Protein AF-A0A662I1V2-F1 (afdb_monomer_lite)

Radius of gyration: 24.23 Å; chains: 1; bounding box: 64×41×67 Å

Sequence (316 aa):
MEVSISKRYYPRDMLYVGEQFEHTFFNIPSAYSSLFIEALLADKIITQTTAQQLHAIEVPKKYCSVLEYAAFYPDPVSSILENIACFFSAENPAFAIIPMYSNVSLVALLSLITLKETQKEEIKSGLSVVVEYNQTFDYKLLLKVVDVLERSGFNVVVSISSIDNTTRFLLNSANAVYIGLDVAPLMQLIRRELNIPPSQKLSLGLKYSKLLGHSNKVEWDIKPEKVKPIPAQPKKIDYLKVIFGDKADGIKEKLDFLAERSIGFRKEFVLRTLAEICKNPIEAYIKLVKYGFIKEIPTPTEVCITLTLKGLKVIK

Foldseek 3Di:
DEAEQDPFFDFPQAAEAEADQAAAAAKAFCVCVLLLLVLCVLLVVDDPVQSVLLVVFDQPDRIDGLQLSLLRAAPPSVVSSLVCSLRHADPDRHAYQHPSSRSNSLNRVNCLLVCCVPVVPPRDQAHEYEYEDDPSDDPVSNVVSCVSVVVSRYHYYYYYHDDDPSVLVVLVPHQKYAAAPPCPVCVVVNCVSLVPDPPQDDDHQWIQGNVPRDTDHGDTDGDDDRDDHDRDNHDDDQSLCSQVNPLSVLVLVLLVVLVVVQKDFPCCCQVPRQVVRDPHSVVVVCSCPSSHQKDWDDDPVGIMIGGDPNVVVNND

Structure (mmCIF, N/CA/C/O backbone):
data_AF-A0A662I1V2-F1
#
_entry.id   AF-A0A662I1V2-F1
#
loop_
_atom_site.group_PDB
_atom_site.id
_atom_site.type_symbol
_atom_site.label_atom_id
_atom_site.label_alt_id
_atom_site.label_comp_id
_atom_site.label_asym_id
_atom_site.label_entity_id
_atom_site.label_seq_id
_atom_site.pdbx_PDB_ins_code
_atom_site.Cartn_x
_atom_site.Cartn_y
_atom_site.Cartn_z
_atom_site.occupancy
_atom_site.B_iso_or_equiv
_atom_site.auth_seq_id
_atom_site.auth_comp_id
_atom_site.auth_asym_id
_atom_site.auth_atom_id
_atom_site.pdbx_PDB_model_num
ATOM 1 N N . MET A 1 1 ? -18.758 0.305 8.720 1.00 85.25 1 MET A N 1
ATOM 2 C CA . MET A 1 1 ? -17.766 0.590 9.777 1.00 85.25 1 MET A CA 1
ATOM 3 C C . MET A 1 1 ? -18.385 0.519 11.164 1.00 85.25 1 MET A C 1
ATOM 5 O O . MET A 1 1 ? -19.426 1.136 11.413 1.00 85.25 1 MET A O 1
ATOM 9 N N . GLU A 1 2 ? -17.708 -0.163 12.084 1.00 88.88 2 GLU A N 1
ATOM 10 C CA . GLU A 1 2 ? -17.995 -0.134 13.522 1.00 88.88 2 GLU A CA 1
ATOM 11 C C . GLU A 1 2 ? -16.851 0.560 14.280 1.00 88.88 2 GLU A C 1
ATOM 13 O O . GLU A 1 2 ? -15.723 0.629 13.793 1.00 88.88 2 GLU A O 1
ATOM 18 N N . VAL A 1 3 ? -17.128 1.106 15.466 1.00 87.38 3 VAL A N 1
ATOM 19 C CA . VAL A 1 3 ? -16.119 1.783 16.302 1.00 87.38 3 VAL A CA 1
ATOM 20 C C . VAL A 1 3 ? -16.124 1.190 17.700 1.00 87.38 3 VAL A C 1
ATOM 22 O O . VAL A 1 3 ? -17.181 0.925 18.256 1.00 87.38 3 VAL A O 1
ATOM 25 N N . SER A 1 4 ? -14.957 1.007 18.298 1.00 86.50 4 SER A N 1
ATOM 26 C CA . SER A 1 4 ? -14.818 0.665 19.709 1.00 86.50 4 SER A CA 1
ATOM 27 C C . SER A 1 4 ? -14.225 1.837 20.474 1.00 86.50 4 SER A C 1
ATOM 29 O O . SER A 1 4 ? -13.235 2.410 20.041 1.00 86.50 4 SER A O 1
ATOM 31 N N . ILE A 1 5 ? -14.804 2.180 21.623 1.00 84.56 5 ILE A N 1
ATOM 32 C CA . ILE A 1 5 ? -14.226 3.135 22.570 1.00 84.56 5 ILE A CA 1
ATOM 33 C C . ILE A 1 5 ? -13.662 2.324 23.731 1.00 84.56 5 ILE A C 1
ATOM 35 O O . ILE A 1 5 ? -14.375 2.007 24.686 1.00 84.56 5 ILE A O 1
ATOM 39 N N . SER A 1 6 ? -12.403 1.914 23.606 1.00 77.88 6 SER A N 1
ATOM 40 C CA . SER A 1 6 ? -11.694 1.111 24.603 1.00 77.88 6 SER A CA 1
ATOM 41 C C . SER A 1 6 ? -10.222 0.978 24.225 1.00 77.88 6 SER A C 1
ATOM 43 O O . SER A 1 6 ? -9.887 0.861 23.048 1.00 77.88 6 SER A O 1
ATOM 45 N N . LYS A 1 7 ? -9.336 0.893 25.223 1.00 66.38 7 LYS A N 1
ATOM 46 C CA . LYS A 1 7 ? -7.947 0.441 25.017 1.00 66.38 7 LYS A CA 1
ATOM 47 C C . LYS A 1 7 ? -7.816 -1.087 25.047 1.00 66.38 7 LYS A C 1
ATOM 49 O O . LYS A 1 7 ? -6.706 -1.616 25.021 1.00 66.38 7 LYS A O 1
ATOM 54 N N . ARG A 1 8 ? -8.928 -1.805 25.231 1.00 67.94 8 ARG A N 1
ATOM 55 C CA . ARG A 1 8 ? -8.954 -3.242 25.531 1.00 67.94 8 ARG A CA 1
ATOM 56 C C . ARG A 1 8 ? -10.063 -3.998 24.795 1.00 67.94 8 ARG A C 1
ATOM 58 O O . ARG A 1 8 ? -10.571 -4.981 25.324 1.00 67.94 8 ARG A O 1
ATOM 65 N N . TYR A 1 9 ? -10.474 -3.535 23.616 1.00 67.88 9 TYR A N 1
ATOM 66 C CA . TYR A 1 9 ? -11.485 -4.237 22.829 1.00 67.88 9 TYR A CA 1
ATOM 67 C C . TYR A 1 9 ? -10.872 -5.343 21.979 1.00 67.88 9 TYR A C 1
ATOM 69 O O . TYR A 1 9 ? -10.129 -5.066 21.041 1.00 67.88 9 TYR A O 1
ATOM 77 N N . TYR A 1 10 ? -11.236 -6.580 22.310 1.00 67.06 10 TYR A N 1
ATOM 78 C CA . TYR A 1 10 ? -10.763 -7.795 21.659 1.00 67.06 10 TYR A CA 1
ATOM 79 C C . TYR A 1 10 ? -11.936 -8.785 21.561 1.00 67.06 10 TYR A C 1
ATOM 81 O O . TYR A 1 10 ? -12.200 -9.505 22.528 1.00 67.06 10 TYR A O 1
ATOM 89 N N . PRO A 1 11 ? -12.717 -8.765 20.465 1.00 65.62 11 PRO A N 1
ATOM 90 C CA . PRO A 1 11 ? -13.769 -9.752 20.242 1.00 65.62 11 PRO A CA 1
ATOM 91 C C . PRO A 1 11 ? -13.162 -11.135 19.943 1.00 65.62 11 PRO A C 1
ATOM 93 O O . PRO A 1 11 ? -11.997 -11.239 19.567 1.00 65.62 11 PRO A O 1
ATOM 96 N N . ARG A 1 12 ? -13.942 -12.214 20.086 1.00 62.53 12 ARG A N 1
ATOM 97 C CA . ARG A 1 12 ? -13.501 -13.549 19.639 1.00 62.53 12 ARG A CA 1
ATOM 98 C C . ARG A 1 12 ? -13.269 -13.562 18.123 1.00 62.53 12 ARG A C 1
ATOM 100 O O . ARG A 1 12 ? -13.968 -12.857 17.398 1.00 62.53 12 ARG A O 1
ATOM 107 N N . ASP A 1 13 ? -12.310 -14.374 17.673 1.00 68.50 13 ASP A N 1
ATOM 108 C CA . ASP A 1 13 ? -11.938 -14.545 16.260 1.00 68.50 13 ASP A CA 1
ATOM 109 C C . ASP A 1 13 ? -11.629 -13.212 15.556 1.00 68.50 13 ASP A C 1
ATOM 111 O O . ASP A 1 13 ? -12.324 -12.780 14.629 1.00 68.50 13 ASP A O 1
ATOM 115 N N . MET A 1 14 ? -10.579 -12.532 16.029 1.00 76.25 14 MET A N 1
ATOM 116 C CA . MET A 1 14 ? -10.188 -11.211 15.538 1.00 76.25 14 MET A CA 1
ATOM 117 C C . MET A 1 14 ? -8.698 -11.091 15.230 1.00 76.25 14 MET A C 1
ATOM 119 O O . MET A 1 14 ? -7.860 -11.767 15.826 1.00 76.25 14 MET A O 1
ATOM 123 N N . LEU A 1 15 ? -8.391 -10.182 14.309 1.00 80.06 15 LEU A N 1
ATOM 124 C CA . LEU A 1 15 ? -7.052 -9.686 14.031 1.00 80.06 15 LEU A CA 1
ATOM 125 C C . LEU A 1 15 ? -6.933 -8.277 14.618 1.00 80.06 15 LEU A C 1
ATOM 127 O O . LEU A 1 15 ? -7.597 -7.355 14.142 1.00 80.06 15 LEU A O 1
ATOM 131 N N . TYR A 1 16 ? -6.088 -8.109 15.634 1.00 80.62 16 TYR A N 1
ATOM 132 C CA . TYR A 1 16 ? -5.768 -6.793 16.182 1.00 80.62 16 TYR A CA 1
ATOM 133 C C . TYR A 1 16 ? -4.598 -6.177 15.424 1.00 80.62 16 TYR A C 1
ATOM 135 O O . TYR A 1 16 ? -3.577 -6.829 15.227 1.00 80.62 16 TYR A O 1
ATOM 143 N N . VAL A 1 17 ? -4.744 -4.913 15.046 1.00 82.56 17 VAL A N 1
ATOM 144 C CA . VAL A 1 17 ? -3.744 -4.131 14.323 1.00 82.56 17 VAL A CA 1
ATOM 145 C C . VAL A 1 17 ? -3.510 -2.849 15.112 1.00 82.56 17 VAL A C 1
ATOM 147 O O . VAL A 1 17 ? -4.293 -1.901 15.024 1.00 82.56 17 VAL A O 1
ATOM 150 N N . GLY A 1 18 ? -2.457 -2.846 15.927 1.00 78.25 18 GLY A N 1
ATOM 151 C CA . GLY A 1 18 ? -2.119 -1.748 16.833 1.00 78.25 18 GLY A CA 1
ATOM 152 C C . GLY A 1 18 ? -0.828 -1.030 16.472 1.00 78.25 18 GLY A C 1
ATOM 153 O O . GLY A 1 18 ? -0.113 -1.427 15.551 1.00 78.25 18 GLY A O 1
ATOM 154 N N . GLU A 1 19 ? -0.508 0.019 17.230 1.00 69.12 19 GLU A N 1
ATOM 155 C CA . GLU A 1 19 ? 0.785 0.697 17.108 1.00 69.12 19 GLU A CA 1
ATOM 156 C C . GLU A 1 19 ? 1.909 -0.197 17.646 1.00 69.12 19 GLU A C 1
ATOM 158 O O . GLU A 1 19 ? 2.066 -0.388 18.857 1.00 69.12 19 GLU A O 1
ATOM 163 N N . GLN A 1 20 ? 2.699 -0.766 16.738 1.00 66.81 20 GLN A N 1
ATOM 164 C CA . GLN A 1 20 ? 3.827 -1.632 17.066 1.00 66.81 20 GLN A CA 1
ATOM 165 C C . GLN A 1 20 ? 4.969 -1.360 16.083 1.00 66.81 20 GLN A C 1
ATOM 167 O O . GLN A 1 20 ? 4.751 -1.105 14.900 1.00 66.81 20 GLN A O 1
ATOM 172 N N . PHE A 1 21 ? 6.214 -1.436 16.556 1.00 56.66 21 PHE A N 1
ATOM 173 C CA . PHE A 1 21 ? 7.404 -1.342 15.699 1.00 56.66 21 PHE A CA 1
ATOM 174 C C . PHE A 1 21 ? 7.659 -2.659 14.946 1.00 56.66 21 PHE A C 1
ATOM 176 O O . PHE A 1 21 ? 8.769 -3.177 14.956 1.00 56.66 21 PHE A O 1
ATOM 183 N N . GLU A 1 22 ? 6.623 -3.238 14.347 1.00 69.19 22 GLU A N 1
ATOM 184 C CA . GLU A 1 22 ? 6.632 -4.593 13.793 1.00 69.19 22 GLU A CA 1
ATOM 185 C C . GLU A 1 22 ? 6.696 -4.628 12.267 1.00 69.19 22 GLU A C 1
ATOM 187 O O . GLU A 1 22 ? 6.506 -3.621 11.585 1.00 69.19 22 GLU A O 1
ATOM 192 N N . HIS A 1 23 ? 6.978 -5.819 11.733 1.00 74.00 23 HIS A N 1
ATOM 193 C CA . HIS A 1 23 ? 6.784 -6.086 10.315 1.00 74.00 23 HIS A CA 1
ATOM 194 C C . HIS A 1 23 ? 5.312 -6.206 10.011 1.00 74.00 23 HIS A C 1
ATOM 196 O O . HIS A 1 23 ? 4.569 -6.863 10.735 1.00 74.00 23 HIS A O 1
ATOM 202 N N . THR A 1 24 ? 4.931 -5.656 8.876 1.00 84.00 24 THR A N 1
ATOM 203 C CA . THR A 1 24 ? 3.601 -5.845 8.324 1.00 84.00 24 THR A CA 1
ATOM 204 C C . THR A 1 24 ? 3.695 -6.654 7.043 1.00 84.00 24 THR A C 1
ATOM 206 O O . THR A 1 24 ? 4.609 -6.480 6.243 1.00 84.00 24 THR A O 1
ATOM 209 N N . PHE A 1 25 ? 2.765 -7.570 6.825 1.00 88.75 25 PHE A N 1
ATOM 210 C CA . PHE A 1 25 ? 2.639 -8.248 5.547 1.00 88.75 25 PHE A CA 1
ATOM 211 C C . PHE A 1 25 ? 2.050 -7.280 4.515 1.00 88.75 25 PHE A C 1
ATOM 213 O O . PHE A 1 25 ? 0.988 -6.695 4.735 1.00 88.75 25 PHE A O 1
ATOM 220 N N . PHE A 1 26 ? 2.727 -7.116 3.376 1.00 93.69 26 PHE A N 1
ATOM 221 C CA . PHE A 1 26 ? 2.245 -6.273 2.285 1.00 93.69 26 PHE A CA 1
ATOM 222 C C . PHE A 1 26 ? 2.278 -7.027 0.959 1.00 93.69 26 PHE A C 1
ATOM 224 O O . PHE A 1 26 ? 3.326 -7.219 0.341 1.00 93.69 26 PHE A O 1
ATOM 231 N N . ASN A 1 27 ? 1.093 -7.395 0.494 1.00 93.88 27 ASN A N 1
ATOM 232 C CA . ASN A 1 27 ? 0.850 -7.898 -0.844 1.00 93.88 27 ASN A CA 1
ATOM 233 C C . ASN A 1 27 ? -0.607 -7.605 -1.206 1.00 93.88 27 ASN A C 1
ATOM 235 O O . ASN A 1 27 ? -1.500 -8.399 -0.908 1.00 93.88 27 ASN A O 1
ATOM 239 N N . ILE A 1 28 ? -0.865 -6.441 -1.796 1.00 95.88 28 ILE A N 1
ATOM 240 C CA . ILE A 1 28 ? -2.231 -5.958 -2.034 1.00 95.88 28 ILE A CA 1
ATOM 241 C C . ILE A 1 28 ? -2.681 -6.264 -3.467 1.00 95.88 28 ILE A C 1
ATOM 243 O O . ILE A 1 28 ? -1.836 -6.314 -4.365 1.00 95.88 28 ILE A O 1
ATOM 247 N N . PRO A 1 29 ? -3.991 -6.397 -3.736 1.00 96.19 29 PRO A N 1
ATOM 248 C CA . PRO A 1 29 ? -4.488 -6.430 -5.106 1.00 96.19 29 PRO A CA 1
ATOM 249 C C . PRO A 1 29 ? -4.108 -5.149 -5.860 1.00 96.19 29 PRO A C 1
ATOM 251 O O . PRO A 1 29 ? -4.353 -4.041 -5.379 1.00 96.19 29 PRO A O 1
ATOM 254 N N . SER A 1 30 ? -3.548 -5.279 -7.063 1.00 93.88 30 SER A N 1
ATOM 255 C CA . SER A 1 30 ? -3.062 -4.134 -7.851 1.00 93.88 30 SER A CA 1
ATOM 256 C C . SER A 1 30 ? -4.181 -3.194 -8.306 1.00 93.88 30 SER A C 1
ATOM 258 O O . SER A 1 30 ? -3.919 -2.027 -8.590 1.00 93.88 30 SER A O 1
ATOM 260 N N . ALA A 1 31 ? -5.441 -3.641 -8.276 1.00 94.75 31 ALA A N 1
ATOM 261 C CA . ALA A 1 31 ? -6.609 -2.770 -8.430 1.00 94.75 31 ALA A CA 1
ATOM 262 C C . ALA A 1 31 ? -6.650 -1.628 -7.391 1.00 94.75 31 ALA A C 1
ATOM 264 O O . ALA A 1 31 ? -7.252 -0.586 -7.641 1.00 94.75 31 ALA A O 1
ATOM 265 N N . TYR A 1 32 ? -5.972 -1.792 -6.250 1.00 96.12 32 TYR A N 1
ATOM 266 C CA . TYR A 1 32 ? -5.870 -0.795 -5.184 1.00 96.12 32 TYR A CA 1
ATOM 267 C C . TYR A 1 32 ? -4.531 -0.038 -5.176 1.00 96.12 32 TYR A C 1
ATOM 269 O O . TYR A 1 32 ? -4.231 0.653 -4.202 1.00 96.12 32 TYR A O 1
ATOM 277 N N . SER A 1 33 ? -3.745 -0.092 -6.263 1.00 95.44 33 SER A N 1
ATOM 278 C CA . SER A 1 33 ? -2.476 0.655 -6.394 1.00 95.44 33 SER A CA 1
ATOM 279 C C . SER A 1 33 ? -2.646 2.151 -6.112 1.00 95.44 33 SER A C 1
ATOM 281 O O . SER A 1 33 ? -1.786 2.774 -5.495 1.00 95.44 33 SER A O 1
ATOM 283 N N . SER A 1 34 ? -3.784 2.732 -6.505 1.00 96.06 34 SER A N 1
ATOM 284 C CA . SER A 1 34 ? -4.084 4.141 -6.241 1.00 96.06 34 SER A CA 1
ATOM 285 C C . SER A 1 34 ? -4.185 4.463 -4.750 1.00 96.06 34 SER A C 1
ATOM 287 O O . SER A 1 34 ? -3.711 5.515 -4.340 1.00 96.06 34 SER A O 1
ATOM 289 N N . LEU A 1 35 ? -4.730 3.557 -3.928 1.00 97.56 35 LEU A N 1
ATOM 290 C CA . LEU A 1 35 ? -4.768 3.747 -2.474 1.00 97.56 35 LEU A CA 1
ATOM 291 C C . LEU A 1 35 ? -3.363 3.675 -1.875 1.00 97.56 35 LEU A C 1
ATOM 293 O O . LEU A 1 35 ? -3.050 4.438 -0.969 1.00 97.56 35 LEU A O 1
ATOM 297 N N . PHE A 1 36 ? -2.493 2.817 -2.416 1.00 97.75 36 PHE A N 1
ATOM 298 C CA . PHE A 1 36 ? -1.090 2.783 -2.006 1.00 97.75 36 PHE A CA 1
ATOM 299 C C . PHE A 1 36 ? -0.360 4.090 -2.345 1.00 97.75 36 PHE A C 1
ATOM 301 O O . PHE A 1 36 ? 0.362 4.619 -1.507 1.00 97.75 36 PHE A O 1
ATOM 308 N N . ILE A 1 37 ? -0.596 4.670 -3.524 1.00 97.75 37 ILE A N 1
ATOM 309 C CA . ILE A 1 37 ? -0.034 5.981 -3.888 1.00 97.75 37 ILE A CA 1
ATOM 310 C C . ILE A 1 37 ? -0.571 7.089 -2.963 1.00 97.75 37 ILE A C 1
ATOM 312 O O . ILE A 1 37 ? 0.208 7.915 -2.486 1.00 97.75 37 ILE A O 1
ATOM 316 N N . GLU A 1 38 ? -1.874 7.090 -2.661 1.00 97.94 38 GLU A N 1
ATOM 317 C CA . GLU A 1 38 ? -2.473 8.022 -1.693 1.00 97.94 38 GLU A CA 1
ATOM 318 C C . GLU A 1 38 ? -1.854 7.872 -0.294 1.00 97.94 38 GLU A C 1
ATOM 320 O O . GLU A 1 38 ? -1.581 8.875 0.363 1.00 97.94 38 GLU A O 1
ATOM 325 N N . ALA A 1 39 ? -1.565 6.643 0.139 1.00 97.94 39 ALA A N 1
ATOM 326 C CA . ALA A 1 39 ? -0.889 6.377 1.404 1.00 97.94 39 ALA A CA 1
ATOM 327 C C . ALA A 1 39 ? 0.537 6.936 1.443 1.00 97.94 39 ALA A C 1
ATOM 329 O O . ALA A 1 39 ? 0.909 7.594 2.413 1.00 97.94 39 ALA A O 1
ATOM 330 N N . LEU A 1 40 ? 1.317 6.733 0.374 1.00 97.62 40 LEU A N 1
ATOM 331 C CA . LEU A 1 40 ? 2.660 7.306 0.255 1.00 97.62 40 LEU A CA 1
ATOM 332 C C . LEU A 1 40 ? 2.621 8.842 0.329 1.00 97.62 40 LEU A C 1
ATOM 334 O O . LEU A 1 40 ? 3.516 9.460 0.906 1.00 97.62 40 LEU A O 1
ATOM 338 N N . LEU A 1 41 ? 1.590 9.468 -0.246 1.00 97.25 41 LEU A N 1
ATOM 339 C CA . LEU A 1 41 ? 1.389 10.915 -0.178 1.00 97.25 41 LEU A CA 1
ATOM 340 C C . LEU A 1 41 ? 0.995 11.372 1.237 1.00 97.25 41 LEU A C 1
ATOM 342 O O . LEU A 1 41 ? 1.543 12.357 1.730 1.00 97.25 41 LEU A O 1
ATOM 346 N N . ALA A 1 42 ? 0.082 10.655 1.896 1.00 96.88 42 ALA A N 1
ATOM 347 C CA . ALA A 1 42 ? -0.373 10.953 3.256 1.00 96.88 42 ALA A CA 1
ATOM 348 C C . ALA A 1 42 ? 0.762 10.835 4.290 1.00 96.88 42 ALA A C 1
ATOM 350 O O . ALA A 1 42 ? 0.901 11.699 5.156 1.00 96.88 42 ALA A O 1
ATOM 351 N N . ASP A 1 43 ? 1.638 9.839 4.131 1.00 96.25 43 ASP A N 1
ATOM 352 C CA . ASP A 1 43 ? 2.856 9.672 4.937 1.00 96.25 43 ASP A CA 1
ATOM 353 C C . ASP A 1 43 ? 4.000 10.620 4.513 1.00 96.25 43 ASP A C 1
ATOM 355 O O . ASP A 1 43 ? 5.092 10.571 5.076 1.00 96.25 43 ASP A O 1
ATOM 359 N N . LYS A 1 44 ? 3.768 11.513 3.537 1.00 95.88 44 LYS A N 1
ATOM 360 C CA . LYS A 1 44 ? 4.749 12.484 3.008 1.00 95.88 44 LYS A CA 1
ATOM 361 C C . LYS A 1 44 ? 6.018 11.836 2.435 1.00 95.88 44 LYS A C 1
ATOM 363 O O . LYS A 1 44 ? 7.076 12.462 2.397 1.00 95.88 44 LYS A O 1
ATOM 368 N N . ILE A 1 45 ? 5.908 10.597 1.962 1.00 95.88 45 ILE A N 1
ATOM 369 C CA . ILE A 1 45 ? 6.992 9.841 1.322 1.00 95.88 45 ILE A CA 1
ATOM 370 C C . ILE A 1 45 ? 7.211 10.334 -0.113 1.00 95.88 45 ILE A C 1
ATOM 372 O O . ILE A 1 45 ? 8.335 10.349 -0.615 1.00 95.88 45 ILE A O 1
ATOM 376 N N . ILE A 1 46 ? 6.132 10.755 -0.774 1.00 96.75 46 ILE A N 1
ATOM 377 C CA . ILE A 1 46 ? 6.154 11.306 -2.131 1.00 96.75 46 ILE A CA 1
ATOM 378 C C . ILE A 1 46 ? 5.421 12.648 -2.195 1.00 96.75 46 ILE A C 1
ATOM 380 O O . ILE A 1 46 ? 4.636 12.995 -1.315 1.00 96.75 46 ILE A O 1
ATOM 384 N N . THR A 1 47 ? 5.659 13.399 -3.271 1.00 96.19 47 THR A N 1
ATOM 385 C CA . THR A 1 47 ? 4.943 14.653 -3.549 1.00 96.19 47 THR A CA 1
ATOM 386 C C . THR A 1 47 ? 3.680 14.409 -4.373 1.00 96.19 47 THR A C 1
ATOM 388 O O . THR A 1 47 ? 3.538 13.373 -5.024 1.00 96.19 47 THR A O 1
ATOM 391 N N . GLN A 1 48 ? 2.785 15.399 -4.422 1.00 95.00 48 GLN A N 1
ATOM 392 C CA . GLN A 1 48 ? 1.590 15.344 -5.268 1.00 95.00 48 GLN A CA 1
ATOM 393 C C . GLN A 1 48 ? 1.935 15.178 -6.760 1.00 95.00 48 GLN A C 1
ATOM 395 O O . GLN A 1 48 ? 1.282 14.405 -7.459 1.00 95.00 48 GLN A O 1
ATOM 400 N N . THR A 1 49 ? 2.990 15.844 -7.240 1.00 95.00 49 THR A N 1
ATOM 401 C CA . THR A 1 49 ? 3.483 15.698 -8.619 1.00 95.00 49 THR A CA 1
ATOM 402 C C . THR A 1 49 ? 3.941 14.269 -8.893 1.00 95.00 49 THR A C 1
ATOM 404 O O . THR A 1 49 ? 3.602 13.685 -9.919 1.00 95.00 49 THR A O 1
ATOM 407 N N . THR A 1 50 ? 4.672 13.675 -7.947 1.00 95.25 50 THR A N 1
ATOM 408 C CA . THR A 1 50 ? 5.109 12.279 -8.040 1.00 95.25 50 THR A CA 1
ATOM 409 C C . THR A 1 50 ? 3.910 11.333 -8.056 1.00 95.25 50 THR A C 1
ATOM 411 O O . THR A 1 50 ? 3.849 10.455 -8.906 1.00 95.25 50 THR A O 1
ATOM 414 N N . ALA A 1 51 ? 2.915 11.540 -7.188 1.00 95.69 51 ALA A N 1
ATOM 415 C CA . ALA A 1 51 ? 1.703 10.721 -7.157 1.00 95.69 51 ALA A CA 1
ATOM 416 C C . ALA A 1 51 ? 0.982 10.698 -8.518 1.00 95.69 51 ALA A C 1
ATOM 418 O O . ALA A 1 51 ? 0.641 9.626 -9.014 1.00 95.69 51 ALA A O 1
ATOM 419 N N . GLN A 1 52 ? 0.826 11.857 -9.172 1.00 94.44 52 GLN A N 1
ATOM 420 C CA . GLN A 1 52 ? 0.226 11.947 -10.513 1.00 94.44 52 GLN A CA 1
ATOM 421 C C . GLN A 1 52 ? 0.994 11.127 -11.557 1.00 94.44 52 GLN A C 1
ATOM 423 O O . GLN A 1 52 ? 0.379 10.440 -12.372 1.00 94.44 52 GLN A O 1
ATOM 428 N N . GLN A 1 53 ? 2.328 11.164 -11.514 1.00 93.50 53 GLN A N 1
ATOM 429 C CA . GLN A 1 53 ? 3.169 10.361 -12.404 1.00 93.50 53 GLN A CA 1
ATOM 430 C C . GLN A 1 53 ? 2.987 8.863 -12.144 1.00 93.50 53 GLN A C 1
ATOM 432 O O . GLN A 1 53 ? 2.843 8.098 -13.094 1.00 93.50 53 GLN A O 1
ATOM 437 N N . LEU A 1 54 ? 2.943 8.447 -10.873 1.00 94.81 54 LEU A N 1
ATOM 438 C CA . LEU A 1 54 ? 2.763 7.043 -10.498 1.00 94.81 54 LEU A CA 1
ATOM 439 C C . LEU A 1 54 ? 1.387 6.502 -10.900 1.00 94.81 54 LEU A C 1
ATOM 441 O O . LEU A 1 54 ? 1.304 5.368 -11.358 1.00 94.81 54 LEU A O 1
ATOM 445 N N . HIS A 1 55 ? 0.319 7.302 -10.817 1.00 93.44 55 HIS A N 1
ATOM 446 C CA . HIS A 1 55 ? -1.014 6.876 -11.265 1.00 93.44 55 HIS A CA 1
ATOM 447 C C . HIS A 1 55 ? -1.087 6.576 -12.773 1.00 93.44 55 HIS A C 1
ATOM 449 O O . HIS A 1 55 ? -1.947 5.809 -13.197 1.00 93.44 55 HIS A O 1
ATOM 455 N N . ALA A 1 56 ? -0.190 7.141 -13.589 1.00 89.94 56 ALA A N 1
ATOM 456 C CA . ALA A 1 56 ? -0.091 6.822 -15.016 1.00 89.94 56 ALA A CA 1
ATOM 457 C C . ALA A 1 56 ? 0.665 5.502 -15.290 1.00 89.94 56 ALA A C 1
ATOM 459 O O . ALA A 1 56 ? 0.753 5.038 -16.439 1.00 89.94 56 ALA A O 1
ATOM 460 N N . ILE A 1 57 ? 1.252 4.895 -14.254 1.00 91.56 57 ILE A N 1
ATOM 461 C CA . ILE A 1 57 ? 2.004 3.650 -14.350 1.00 91.56 57 ILE A CA 1
ATOM 462 C C . ILE A 1 57 ? 1.060 2.469 -14.159 1.00 91.56 57 ILE A C 1
ATOM 464 O O . ILE A 1 57 ? 0.417 2.310 -13.129 1.00 91.56 57 ILE A O 1
ATOM 468 N N . GLU A 1 58 ? 1.004 1.615 -15.176 1.00 87.00 58 GLU A N 1
ATOM 469 C CA . GLU A 1 58 ? 0.228 0.385 -15.117 1.00 87.00 58 GLU A CA 1
ATOM 470 C C . GLU A 1 58 ? 1.039 -0.702 -14.410 1.00 87.00 58 GLU A C 1
ATOM 472 O O . GLU A 1 58 ? 2.203 -0.943 -14.760 1.00 87.00 58 GLU A O 1
ATOM 477 N N . VAL A 1 59 ? 0.396 -1.354 -13.441 1.00 90.12 59 VAL A N 1
ATOM 478 C CA . VAL A 1 59 ? 0.914 -2.499 -12.688 1.00 90.12 59 VAL A CA 1
ATOM 479 C C . VAL A 1 59 ? 0.106 -3.729 -13.119 1.00 90.12 59 VAL A C 1
ATOM 481 O O . VAL A 1 59 ? -0.969 -3.968 -12.574 1.00 90.12 59 VAL A O 1
ATOM 484 N N . PRO A 1 60 ? 0.581 -4.510 -14.108 1.00 87.62 60 PRO A N 1
ATOM 485 C CA . PRO A 1 60 ? -0.199 -5.581 -14.740 1.00 87.62 60 PRO A CA 1
ATOM 486 C C . PRO A 1 60 ? -0.304 -6.861 -13.892 1.00 87.62 60 PRO A C 1
ATOM 488 O O . PRO A 1 60 ? -0.809 -7.881 -14.359 1.00 87.62 60 PRO A O 1
ATOM 491 N N . LYS A 1 61 ? 0.202 -6.848 -12.654 1.00 91.25 61 LYS A N 1
ATOM 492 C CA . LYS A 1 61 ? 0.070 -7.978 -11.730 1.00 91.25 61 LYS A CA 1
ATOM 493 C C . LYS A 1 61 ? -1.311 -7.986 -11.081 1.00 91.25 61 LYS A C 1
ATOM 495 O O . LYS A 1 61 ? -1.969 -6.962 -10.981 1.00 91.25 61 LYS A O 1
ATOM 500 N N . LYS A 1 62 ? -1.750 -9.162 -10.622 1.00 93.44 62 LYS A N 1
ATOM 501 C CA . LYS A 1 62 ? -2.988 -9.278 -9.834 1.00 93.44 62 LYS A CA 1
ATOM 502 C C . LYS A 1 62 ? -2.782 -8.780 -8.401 1.00 93.44 62 LYS A C 1
ATOM 504 O O . LYS A 1 62 ? -3.621 -8.045 -7.888 1.00 93.44 62 LYS A O 1
ATOM 509 N N . TYR A 1 63 ? -1.665 -9.167 -7.788 1.00 94.25 63 TYR A N 1
ATOM 510 C CA . TYR A 1 63 ? -1.235 -8.716 -6.465 1.00 94.25 63 TYR A CA 1
ATOM 511 C C . TYR A 1 63 ? 0.203 -8.224 -6.537 1.00 94.25 63 TYR A C 1
ATOM 513 O O . TYR A 1 63 ? 0.974 -8.690 -7.382 1.00 94.25 63 TYR A O 1
ATOM 521 N N . CYS A 1 64 ? 0.541 -7.275 -5.676 1.00 94.69 64 CYS A N 1
ATOM 522 C CA . CYS A 1 64 ? 1.825 -6.605 -5.709 1.00 94.69 64 CYS A CA 1
ATOM 523 C C . CYS A 1 64 ? 2.306 -6.294 -4.286 1.00 94.69 64 CYS A C 1
ATOM 525 O O . CYS A 1 64 ? 1.625 -5.622 -3.503 1.00 94.69 64 CYS A O 1
ATOM 527 N N . SER A 1 65 ? 3.501 -6.782 -3.974 1.00 94.81 65 SER A N 1
ATOM 528 C CA . SER A 1 65 ? 4.291 -6.414 -2.801 1.00 94.81 65 SER A CA 1
ATOM 529 C C . SER A 1 65 ? 4.964 -5.050 -2.978 1.00 94.81 65 SER A C 1
ATOM 531 O O . SER A 1 65 ? 5.066 -4.524 -4.089 1.00 94.81 65 SER A O 1
ATOM 533 N N . VAL A 1 66 ? 5.481 -4.474 -1.886 1.00 95.19 66 VAL A N 1
ATOM 534 C CA . VAL A 1 66 ? 6.192 -3.179 -1.927 1.00 95.19 66 VAL A CA 1
ATOM 535 C C . VAL A 1 66 ? 7.374 -3.212 -2.899 1.00 95.19 66 VAL A C 1
ATOM 537 O O . VAL A 1 66 ? 7.547 -2.285 -3.691 1.00 95.19 66 VAL A O 1
ATOM 540 N N . LEU A 1 67 ? 8.170 -4.287 -2.886 1.00 94.31 67 LEU A N 1
ATOM 541 C CA . LEU A 1 67 ? 9.306 -4.407 -3.799 1.00 94.31 67 LEU A CA 1
ATOM 542 C C . LEU A 1 67 ? 8.862 -4.571 -5.254 1.00 94.31 67 LEU A C 1
ATOM 544 O O . LEU A 1 67 ? 9.503 -4.033 -6.152 1.00 94.31 67 LEU A O 1
ATOM 548 N N . GLU A 1 68 ? 7.757 -5.265 -5.520 1.00 95.25 68 GLU A N 1
ATOM 549 C CA . GLU A 1 68 ? 7.234 -5.355 -6.885 1.00 95.25 68 GLU A CA 1
ATOM 550 C C . GLU A 1 68 ? 6.752 -3.987 -7.386 1.00 95.25 68 GLU A C 1
ATOM 552 O O . GLU A 1 68 ? 7.016 -3.645 -8.536 1.00 95.25 68 GLU A O 1
ATOM 557 N N . TYR A 1 69 ? 6.164 -3.144 -6.528 1.00 96.06 69 TYR A N 1
ATOM 558 C CA . TYR A 1 69 ? 5.916 -1.740 -6.874 1.00 96.06 69 TYR A CA 1
ATOM 559 C C . TYR A 1 69 ? 7.215 -0.974 -7.155 1.00 96.06 69 TYR A C 1
ATOM 561 O O . TYR A 1 69 ? 7.253 -0.187 -8.100 1.00 96.06 69 TYR A O 1
ATOM 569 N N . ALA A 1 70 ? 8.295 -1.232 -6.408 1.00 95.38 70 ALA A N 1
ATOM 570 C CA . ALA A 1 70 ? 9.609 -0.654 -6.701 1.00 95.38 70 ALA A CA 1
ATOM 571 C C . ALA A 1 70 ? 10.104 -1.044 -8.107 1.00 95.38 70 ALA A C 1
ATOM 573 O O . ALA A 1 70 ? 10.651 -0.209 -8.827 1.00 95.38 70 ALA A O 1
ATOM 574 N N . ALA A 1 71 ? 9.819 -2.270 -8.563 1.00 94.94 71 ALA A N 1
ATOM 575 C CA . ALA A 1 71 ? 10.116 -2.691 -9.931 1.00 94.94 71 ALA A CA 1
ATOM 576 C C . ALA A 1 71 ? 9.364 -1.844 -10.974 1.00 94.94 71 ALA A C 1
ATOM 578 O O . ALA A 1 71 ? 9.961 -1.446 -11.973 1.00 94.94 71 ALA A O 1
ATOM 579 N N . PHE A 1 72 ? 8.100 -1.485 -10.742 1.00 95.56 72 PHE A N 1
ATOM 580 C CA . PHE A 1 72 ? 7.323 -0.675 -11.691 1.00 95.56 72 PHE A CA 1
ATOM 581 C C . PHE A 1 72 ? 7.590 0.834 -11.594 1.00 95.56 72 PHE A C 1
ATOM 583 O O . PHE A 1 72 ? 7.489 1.536 -12.595 1.00 95.56 72 PHE A O 1
ATOM 590 N N . TYR A 1 73 ? 7.935 1.370 -10.426 1.00 95.44 73 TYR A N 1
ATOM 591 C CA . TYR A 1 73 ? 8.060 2.820 -10.245 1.00 95.44 73 TYR A CA 1
ATOM 592 C C . TYR A 1 73 ? 9.476 3.332 -10.534 1.00 95.44 73 TYR A C 1
ATOM 594 O O . TYR A 1 73 ? 10.442 2.666 -10.175 1.00 95.44 73 TYR A O 1
ATOM 602 N N . PRO A 1 74 ? 9.645 4.496 -11.185 1.00 94.62 74 PRO A N 1
ATOM 603 C CA . PRO A 1 74 ? 10.963 5.061 -11.468 1.00 94.62 74 PRO A CA 1
ATOM 604 C C . PRO A 1 74 ? 11.650 5.581 -10.194 1.00 94.62 74 PRO A C 1
ATOM 606 O O . PRO A 1 74 ? 11.025 5.757 -9.146 1.00 94.62 74 PRO A O 1
ATOM 609 N N . ASP A 1 75 ? 12.949 5.867 -10.278 1.00 91.75 75 ASP A N 1
ATOM 610 C CA . ASP A 1 75 ? 13.648 6.607 -9.223 1.00 91.75 75 ASP A CA 1
ATOM 611 C C . ASP A 1 75 ? 13.137 8.061 -9.118 1.00 91.75 75 ASP A C 1
ATOM 613 O O . ASP A 1 75 ? 12.763 8.653 -10.134 1.00 91.75 75 ASP A O 1
ATOM 617 N N . PRO A 1 76 ? 13.128 8.659 -7.909 1.00 93.00 76 PRO A N 1
ATOM 618 C CA . PRO A 1 76 ? 13.649 8.109 -6.649 1.00 93.00 76 PRO A CA 1
ATOM 619 C C . PRO A 1 76 ? 12.678 7.164 -5.919 1.00 93.00 76 PRO A C 1
ATOM 621 O O . PRO A 1 76 ? 13.042 6.589 -4.896 1.00 93.00 76 PRO A O 1
ATOM 624 N N . VAL A 1 77 ? 11.449 6.990 -6.421 1.00 95.44 77 VAL A N 1
ATOM 625 C CA . VAL A 1 77 ? 10.403 6.204 -5.745 1.00 95.44 77 VAL A CA 1
ATOM 626 C C . VAL A 1 77 ? 10.812 4.741 -5.601 1.00 95.44 77 VAL A C 1
ATOM 628 O O . VAL A 1 77 ? 10.641 4.190 -4.520 1.00 95.44 77 VAL A O 1
ATOM 631 N N . SER A 1 78 ? 11.415 4.134 -6.630 1.00 94.69 78 SER A N 1
ATOM 632 C CA . SER A 1 78 ? 11.968 2.770 -6.549 1.00 94.69 78 SER A CA 1
ATOM 633 C C . SER A 1 78 ? 12.872 2.597 -5.327 1.00 94.69 78 SER A C 1
ATOM 635 O O . SER A 1 78 ? 12.638 1.726 -4.495 1.00 94.69 78 SER A O 1
ATOM 637 N N . SER A 1 79 ? 13.880 3.462 -5.197 1.00 92.69 79 SER A N 1
ATOM 638 C CA . SER A 1 79 ? 14.847 3.429 -4.095 1.00 92.69 79 SER A CA 1
ATOM 639 C C . SER A 1 79 ? 14.193 3.649 -2.725 1.00 92.69 79 SER A C 1
ATOM 641 O O . SER A 1 79 ? 14.562 3.018 -1.737 1.00 92.69 79 SER A O 1
ATOM 643 N N . ILE A 1 80 ? 13.187 4.523 -2.649 1.00 94.00 80 ILE A N 1
ATOM 644 C CA . ILE A 1 80 ? 12.425 4.745 -1.415 1.00 94.00 80 ILE A CA 1
ATOM 645 C C . ILE A 1 80 ? 11.623 3.495 -1.036 1.00 94.00 80 ILE A C 1
ATOM 647 O O . ILE A 1 80 ? 11.630 3.092 0.126 1.00 94.00 80 ILE A O 1
ATOM 651 N N . LEU A 1 81 ? 10.960 2.862 -2.006 1.00 95.19 81 LEU A N 1
ATOM 652 C CA . LEU A 1 81 ? 10.162 1.663 -1.767 1.00 95.19 81 LEU A CA 1
ATOM 653 C C . LEU A 1 81 ? 11.010 0.481 -1.290 1.00 95.19 81 LEU A C 1
ATOM 655 O O . LEU A 1 81 ? 10.585 -0.268 -0.416 1.00 95.19 81 LEU A O 1
ATOM 659 N N . GLU A 1 82 ? 12.231 0.345 -1.798 1.00 91.56 82 GLU A N 1
ATOM 660 C CA . GLU A 1 82 ? 13.195 -0.636 -1.291 1.00 91.56 82 GLU A CA 1
ATOM 661 C C . GLU A 1 82 ? 13.528 -0.427 0.181 1.00 91.56 82 GLU A C 1
ATOM 663 O O . GLU A 1 82 ? 13.586 -1.391 0.945 1.00 91.56 82 GLU A O 1
ATOM 668 N N . ASN A 1 83 ? 13.721 0.831 0.579 1.00 89.75 83 ASN A N 1
ATOM 669 C CA . ASN A 1 83 ? 14.044 1.171 1.956 1.00 89.75 83 ASN A CA 1
ATOM 670 C C . ASN A 1 83 ? 12.871 0.885 2.890 1.00 89.75 83 ASN A C 1
ATOM 672 O O . ASN A 1 83 ? 13.087 0.340 3.967 1.00 89.75 83 ASN A O 1
ATOM 676 N N . ILE A 1 84 ? 11.636 1.209 2.493 1.00 91.50 84 ILE A N 1
ATOM 677 C CA . ILE A 1 84 ? 10.477 0.939 3.354 1.00 91.50 84 ILE A CA 1
ATOM 678 C C . ILE A 1 84 ? 10.087 -0.545 3.347 1.00 91.50 84 ILE A C 1
ATOM 680 O O . ILE A 1 84 ? 9.476 -1.008 4.302 1.00 91.50 84 ILE A O 1
ATOM 684 N N . ALA A 1 85 ? 10.452 -1.323 2.321 1.00 91.50 85 ALA A N 1
ATOM 685 C CA . ALA A 1 85 ? 10.090 -2.739 2.227 1.00 91.50 85 ALA A CA 1
ATOM 686 C C . ALA A 1 85 ? 10.592 -3.584 3.409 1.00 91.50 85 ALA A C 1
ATOM 688 O O . ALA A 1 85 ? 9.975 -4.599 3.721 1.00 91.50 85 ALA A O 1
ATOM 689 N N . CYS A 1 86 ? 11.654 -3.166 4.107 1.00 87.00 86 CYS A N 1
ATOM 690 C CA . CYS A 1 86 ? 12.121 -3.851 5.315 1.00 87.00 86 CYS A CA 1
ATOM 691 C C . CYS A 1 86 ? 11.102 -3.827 6.461 1.00 87.00 86 CYS A C 1
ATOM 693 O O . CYS A 1 86 ? 11.175 -4.673 7.337 1.00 87.00 86 CYS A O 1
ATOM 695 N N . PHE A 1 87 ? 10.136 -2.911 6.438 1.00 88.12 87 PHE A N 1
ATOM 696 C CA . PHE A 1 87 ? 9.025 -2.837 7.384 1.00 88.12 87 PHE A CA 1
ATOM 697 C C . PHE A 1 87 ? 7.800 -3.637 6.923 1.00 88.12 87 PHE A C 1
ATOM 699 O O . PHE A 1 87 ? 6.899 -3.923 7.708 1.00 88.12 87 PHE A O 1
ATOM 706 N N . PHE A 1 88 ? 7.769 -4.009 5.642 1.00 90.69 88 PHE A N 1
ATOM 707 C CA . PHE A 1 88 ? 6.617 -4.599 4.964 1.00 90.69 88 PHE A CA 1
ATOM 708 C C . PHE A 1 8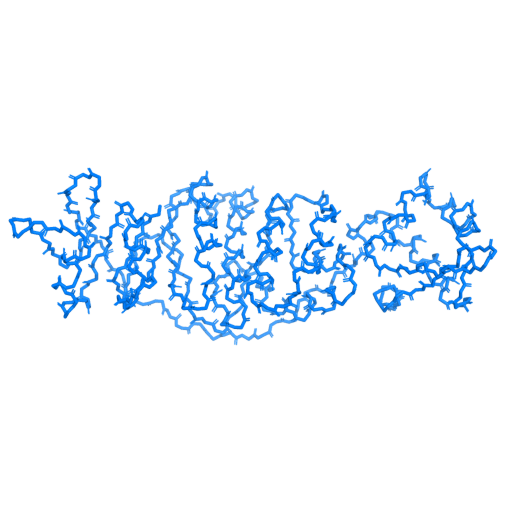8 ? 6.907 -6.009 4.420 1.00 90.69 88 PHE A C 1
ATOM 710 O O . PHE A 1 88 ? 6.354 -6.428 3.401 1.00 90.69 88 PHE A O 1
ATOM 717 N N . SER A 1 89 ? 7.827 -6.725 5.077 1.00 84.69 89 SER A N 1
ATOM 718 C CA . SER A 1 89 ? 8.379 -8.007 4.615 1.00 84.69 89 SER A CA 1
ATOM 719 C C . SER A 1 89 ? 8.117 -9.178 5.561 1.00 84.69 89 SER A C 1
ATOM 721 O O . SER A 1 89 ? 8.856 -10.161 5.542 1.00 84.69 89 SER A O 1
ATOM 723 N N . ALA A 1 90 ? 7.062 -9.091 6.379 1.00 81.19 90 ALA A N 1
ATOM 724 C CA . ALA A 1 90 ? 6.673 -10.191 7.258 1.00 81.19 90 ALA A CA 1
ATOM 725 C C . ALA A 1 90 ? 6.467 -11.482 6.442 1.00 81.19 90 ALA A C 1
ATOM 727 O O . ALA A 1 90 ? 5.721 -11.481 5.465 1.00 81.19 90 ALA A O 1
ATOM 728 N N . GLU A 1 91 ? 7.126 -12.581 6.826 1.00 70.38 91 GLU A N 1
ATOM 729 C CA . GLU A 1 91 ? 6.934 -13.878 6.153 1.00 70.38 91 GLU A CA 1
ATOM 730 C C . GLU A 1 91 ? 5.578 -14.508 6.501 1.00 70.38 91 GLU A C 1
ATOM 732 O O . GLU A 1 91 ? 4.970 -15.169 5.663 1.00 70.38 91 GLU A O 1
ATOM 737 N N . ASN A 1 92 ? 5.095 -14.248 7.717 1.00 70.06 92 ASN A N 1
ATOM 738 C CA . ASN A 1 92 ? 3.771 -14.635 8.193 1.00 70.06 92 ASN A CA 1
ATOM 739 C C . ASN A 1 92 ? 2.813 -13.434 8.107 1.00 70.06 92 ASN A C 1
ATOM 741 O O . ASN A 1 92 ? 3.285 -12.295 8.165 1.00 70.06 92 ASN A O 1
ATOM 745 N N . PRO A 1 93 ? 1.486 -13.652 8.009 1.00 73.62 93 PRO A N 1
ATOM 746 C CA . PRO A 1 93 ? 0.478 -12.593 7.895 1.00 73.62 93 PRO A CA 1
ATOM 747 C C . PRO A 1 93 ? 0.289 -11.820 9.215 1.00 73.62 93 PRO A C 1
ATOM 749 O O . PRO A 1 93 ? -0.761 -11.866 9.850 1.00 73.62 93 PRO A O 1
ATOM 752 N N . ALA A 1 94 ? 1.336 -11.112 9.635 1.00 79.50 94 ALA A N 1
ATOM 753 C CA . ALA A 1 94 ? 1.332 -10.168 10.741 1.00 79.50 94 ALA A CA 1
ATOM 754 C C . ALA A 1 94 ? 0.991 -8.770 10.217 1.00 79.50 94 ALA A C 1
ATOM 756 O O . ALA A 1 94 ? 1.453 -8.368 9.148 1.00 79.50 94 ALA A O 1
ATOM 757 N N . PHE A 1 95 ? 0.188 -8.025 10.970 1.00 86.25 95 PHE A N 1
ATOM 758 C CA . PHE A 1 95 ? -0.232 -6.679 10.603 1.00 86.25 95 PHE A CA 1
ATOM 759 C C . PHE A 1 95 ? -0.059 -5.744 11.790 1.00 86.25 95 PHE A C 1
ATOM 761 O O . PHE A 1 95 ? -0.611 -5.993 12.858 1.00 86.25 95 PHE A O 1
ATOM 768 N N . ALA A 1 96 ? 0.667 -4.651 11.578 1.00 86.50 96 ALA A N 1
ATOM 769 C CA . ALA A 1 96 ? 0.920 -3.637 12.586 1.00 86.50 96 ALA A CA 1
ATOM 770 C C . ALA A 1 96 ? 0.829 -2.237 11.977 1.00 86.50 96 ALA A C 1
ATOM 772 O O . ALA A 1 96 ? 0.995 -2.046 10.774 1.00 86.50 96 ALA A O 1
ATOM 773 N N . ILE A 1 97 ? 0.581 -1.236 12.818 1.00 88.50 97 ILE A N 1
ATOM 774 C CA . ILE A 1 97 ? 0.669 0.169 12.429 1.00 88.50 97 ILE A CA 1
ATOM 775 C C . ILE A 1 97 ? 2.070 0.667 12.738 1.00 88.50 97 ILE A C 1
ATOM 777 O O . ILE A 1 97 ? 2.446 0.826 13.900 1.00 88.50 97 ILE A O 1
ATOM 781 N N . ILE A 1 98 ? 2.824 0.947 11.680 1.00 88.56 98 ILE A N 1
ATOM 782 C CA . ILE A 1 98 ? 4.188 1.452 11.772 1.00 88.56 98 ILE A CA 1
ATOM 783 C C . ILE A 1 98 ? 4.105 2.976 11.837 1.00 88.56 98 ILE A C 1
ATOM 785 O O . ILE A 1 98 ? 3.693 3.582 10.848 1.00 88.56 98 ILE A O 1
ATOM 789 N N . PRO A 1 99 ? 4.492 3.633 12.948 1.00 84.88 99 PRO A N 1
ATOM 790 C CA . PRO A 1 99 ? 4.185 5.051 13.164 1.00 84.88 99 PRO A CA 1
ATOM 791 C C . PRO A 1 99 ? 4.667 5.973 12.038 1.00 84.88 99 PRO A C 1
ATOM 793 O O . PRO A 1 99 ? 3.949 6.876 11.613 1.00 84.88 99 PRO A O 1
ATOM 796 N N . MET A 1 100 ? 5.857 5.705 11.494 1.00 87.00 100 MET A N 1
ATOM 797 C CA . MET A 1 100 ? 6.443 6.491 10.399 1.00 87.00 100 MET A CA 1
ATOM 798 C C . MET A 1 100 ? 5.779 6.244 9.034 1.00 87.00 100 MET A C 1
ATOM 800 O O . MET A 1 100 ? 5.937 7.061 8.133 1.00 87.00 100 MET A O 1
ATOM 804 N N . TYR A 1 101 ? 5.046 5.139 8.889 1.00 92.62 101 TYR A N 1
ATOM 805 C CA . TYR A 1 101 ? 4.390 4.688 7.659 1.00 92.62 101 TYR A CA 1
ATOM 806 C C . TYR A 1 101 ? 2.938 4.302 7.953 1.00 92.62 101 TYR A C 1
ATOM 808 O O . TYR A 1 101 ? 2.471 3.220 7.586 1.00 92.62 101 TYR A O 1
ATOM 816 N N . SER A 1 102 ? 2.249 5.147 8.720 1.00 93.12 102 SER A N 1
ATOM 817 C CA . SER A 1 102 ? 0.948 4.825 9.308 1.00 93.12 102 SER A CA 1
ATOM 818 C C . SER A 1 102 ? -0.105 4.572 8.227 1.00 93.12 102 SER A C 1
ATOM 820 O O . SER A 1 102 ? -0.874 3.615 8.315 1.00 93.12 102 SER A O 1
ATOM 822 N N . ASN A 1 103 ? -0.107 5.387 7.171 1.00 96.69 103 ASN A N 1
ATOM 823 C CA . ASN A 1 103 ? -1.058 5.269 6.072 1.00 96.69 103 ASN A CA 1
ATOM 824 C C . ASN A 1 103 ? -0.700 4.123 5.121 1.00 96.69 103 ASN A C 1
ATOM 826 O O . ASN A 1 103 ? -1.592 3.439 4.615 1.00 96.69 103 ASN A O 1
ATOM 830 N N . VAL A 1 104 ? 0.590 3.853 4.908 1.00 96.56 104 VAL A N 1
ATOM 831 C CA . VAL A 1 104 ? 1.021 2.661 4.159 1.00 96.56 104 VAL A CA 1
ATOM 832 C C . VAL A 1 104 ? 0.649 1.386 4.916 1.00 96.56 104 VAL A C 1
ATOM 834 O O . VAL A 1 104 ? 0.142 0.448 4.304 1.00 96.56 104 VAL A O 1
ATOM 837 N N . SER A 1 105 ? 0.815 1.370 6.240 1.00 94.69 105 SER A N 1
ATOM 838 C CA . SER A 1 105 ? 0.404 0.258 7.112 1.00 94.69 105 SER A CA 1
ATOM 839 C C . SER A 1 105 ? -1.102 0.017 7.051 1.00 94.69 105 SER A C 1
ATOM 841 O O . SER A 1 105 ? -1.553 -1.122 6.970 1.00 94.69 105 SER A O 1
ATOM 843 N N . LEU A 1 106 ? -1.889 1.094 7.005 1.00 95.31 106 LEU A N 1
ATOM 844 C CA . LEU A 1 106 ? -3.331 1.015 6.822 1.00 95.31 106 LEU A CA 1
ATOM 845 C C . LEU A 1 106 ? -3.695 0.357 5.480 1.00 95.31 106 LEU A C 1
ATOM 847 O O . LEU A 1 106 ? -4.516 -0.557 5.446 1.00 95.31 106 LEU A O 1
ATOM 851 N N . VAL A 1 107 ? -3.064 0.768 4.375 1.00 97.31 107 VAL A N 1
ATOM 852 C CA . VAL A 1 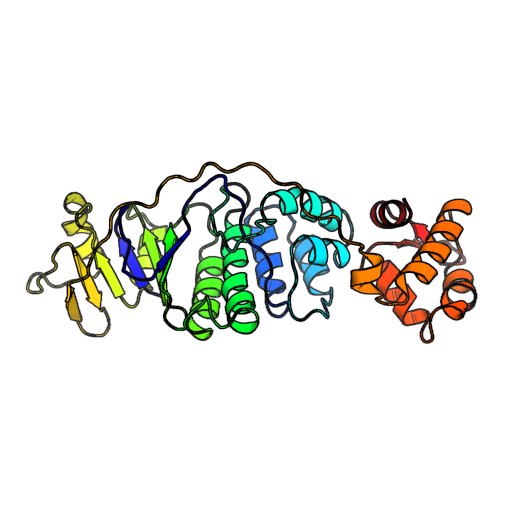107 ? -3.288 0.139 3.060 1.00 97.31 107 VAL A CA 1
ATOM 853 C C . VAL A 1 107 ? -2.774 -1.300 3.016 1.00 97.31 107 VAL A C 1
ATOM 855 O O . VAL A 1 107 ? -3.361 -2.131 2.322 1.00 97.31 107 VAL A O 1
ATOM 858 N N . ALA A 1 108 ? -1.740 -1.635 3.789 1.00 95.75 108 ALA A N 1
ATOM 859 C CA . ALA A 1 108 ? -1.228 -2.998 3.890 1.00 95.75 108 ALA A CA 1
ATOM 860 C C . ALA A 1 108 ? -2.302 -3.998 4.351 1.00 95.75 108 ALA A C 1
ATOM 862 O O . ALA A 1 108 ? -2.256 -5.157 3.944 1.00 95.75 108 ALA A O 1
ATOM 863 N N . LEU A 1 109 ? -3.323 -3.558 5.100 1.00 94.56 109 LEU A N 1
ATOM 864 C CA . LEU A 1 109 ? -4.461 -4.397 5.497 1.00 94.56 109 LEU A CA 1
ATOM 865 C C . LEU A 1 109 ? -5.241 -4.968 4.310 1.00 94.56 109 LEU A C 1
ATOM 867 O O . LEU A 1 109 ? -5.836 -6.037 4.429 1.00 94.56 109 LEU A O 1
ATOM 871 N N . LEU A 1 110 ? -5.193 -4.327 3.137 1.00 96.19 110 LEU A N 1
ATOM 872 C CA . LEU A 1 110 ? -5.792 -4.872 1.914 1.00 96.19 110 LEU A CA 1
ATOM 873 C C . LEU A 1 110 ? -5.145 -6.196 1.479 1.00 96.19 110 LEU A C 1
ATOM 875 O O . LEU A 1 110 ? -5.733 -6.934 0.689 1.00 96.19 110 LEU A O 1
ATOM 879 N N . SER A 1 111 ? -3.983 -6.551 2.032 1.00 94.12 111 SER A N 1
ATOM 880 C CA . SER A 1 111 ? -3.359 -7.861 1.830 1.00 94.12 111 SER A CA 1
ATOM 881 C C . SER A 1 111 ? -4.193 -9.009 2.405 1.00 94.12 111 SER A C 1
ATOM 883 O O . SER A 1 111 ? -4.050 -10.142 1.952 1.00 94.12 111 SER A O 1
ATOM 885 N N . LEU A 1 112 ? -5.121 -8.737 3.332 1.00 91.69 112 LEU A N 1
ATOM 886 C CA . LEU A 1 112 ? -6.110 -9.718 3.794 1.00 91.69 112 LEU A CA 1
ATOM 887 C C . LEU A 1 112 ? -6.982 -10.245 2.648 1.00 91.69 112 LEU A C 1
ATOM 889 O O . LEU A 1 112 ? -7.370 -11.410 2.662 1.00 91.69 112 LEU A O 1
ATOM 893 N N . ILE A 1 113 ? -7.253 -9.422 1.629 1.00 92.94 113 ILE A N 1
ATOM 894 C CA . ILE A 1 113 ? -7.987 -9.838 0.425 1.00 92.94 113 ILE A CA 1
ATOM 895 C C . ILE A 1 113 ? -7.154 -10.854 -0.355 1.00 92.94 113 ILE A C 1
ATOM 897 O O . ILE A 1 113 ? -7.647 -11.921 -0.717 1.00 92.94 113 ILE A O 1
ATOM 901 N N . THR A 1 114 ? -5.868 -10.559 -0.554 1.00 91.88 114 THR A N 1
ATOM 902 C CA . THR A 1 114 ? -4.927 -11.471 -1.211 1.00 91.88 114 THR A CA 1
ATOM 903 C C . THR A 1 114 ? -4.833 -12.796 -0.467 1.00 91.88 114 THR A C 1
ATOM 905 O O . THR A 1 114 ? -4.947 -13.856 -1.081 1.00 91.88 114 THR A O 1
ATOM 908 N N . LEU A 1 115 ? -4.675 -12.755 0.856 1.00 89.00 115 LEU A N 1
ATOM 909 C CA . LEU A 1 115 ? -4.594 -13.950 1.694 1.00 89.00 115 LEU A CA 1
ATOM 910 C C . LEU A 1 115 ? -5.903 -14.749 1.653 1.00 89.00 115 LEU A C 1
ATOM 912 O O . LEU A 1 115 ? -5.866 -15.955 1.461 1.00 89.00 115 LEU A O 1
ATOM 916 N N . LYS A 1 116 ? -7.070 -14.099 1.699 1.00 88.62 116 LYS A N 1
ATOM 917 C CA . LYS A 1 116 ? -8.369 -14.775 1.537 1.00 88.62 116 LYS A CA 1
ATOM 918 C C . LYS A 1 116 ? -8.505 -15.475 0.180 1.00 88.62 116 LYS A C 1
ATOM 920 O O . LYS A 1 116 ? -9.064 -16.566 0.098 1.00 88.62 116 LYS A O 1
ATOM 925 N N . GLU A 1 117 ? -8.020 -14.857 -0.895 1.00 88.25 117 GLU A N 1
ATOM 926 C CA . GLU A 1 117 ? -8.098 -15.433 -2.242 1.00 88.25 117 GLU A CA 1
ATOM 927 C C . GLU A 1 117 ? -7.084 -16.565 -2.477 1.00 88.25 117 GLU A C 1
ATOM 929 O O . GLU A 1 117 ? -7.380 -17.493 -3.234 1.00 88.25 117 GLU A O 1
ATOM 934 N N . THR A 1 118 ? -5.911 -16.502 -1.836 1.00 85.00 118 THR A N 1
ATOM 935 C CA . THR A 1 118 ? -4.774 -17.413 -2.081 1.00 85.00 118 THR A CA 1
ATOM 936 C C . THR A 1 118 ? -4.595 -18.500 -1.016 1.00 85.00 118 THR A C 1
ATOM 938 O O . THR A 1 118 ? -4.160 -19.598 -1.347 1.00 85.00 118 THR A O 1
ATOM 941 N N . GLN A 1 119 ? -4.976 -18.234 0.233 1.00 74.88 119 GLN A N 1
ATOM 942 C CA . GLN A 1 119 ? -4.818 -19.086 1.420 1.00 74.88 119 GLN A CA 1
ATOM 943 C C . GLN A 1 119 ? -6.182 -19.289 2.108 1.00 74.88 119 GLN A C 1
ATOM 945 O O . GLN A 1 119 ? -6.390 -18.961 3.276 1.00 74.88 119 GLN A O 1
ATOM 950 N N . LYS A 1 120 ? -7.145 -19.820 1.340 1.00 58.66 120 LYS A N 1
ATOM 951 C CA . LYS A 1 120 ? -8.579 -19.920 1.685 1.00 58.66 120 LYS A CA 1
ATOM 952 C C . LYS A 1 120 ? -8.902 -20.577 3.038 1.00 58.66 120 LYS A C 1
ATOM 954 O O . LYS A 1 120 ? -10.011 -20.388 3.531 1.00 58.66 120 LYS A O 1
ATOM 959 N N . GLU A 1 121 ? -7.992 -21.362 3.610 1.00 55.56 121 GLU A N 1
ATOM 960 C CA . GLU A 1 121 ? -8.234 -22.137 4.835 1.00 55.56 121 GLU A CA 1
ATOM 961 C C . GLU A 1 121 ? -7.937 -21.358 6.130 1.00 55.56 121 GLU A C 1
ATOM 963 O O . GLU A 1 121 ? -8.538 -21.658 7.161 1.00 55.56 121 GLU A O 1
ATOM 968 N N . GLU A 1 122 ? -7.099 -20.315 6.085 1.00 59.69 122 GLU A N 1
ATOM 969 C CA . GLU A 1 122 ? -6.659 -19.584 7.288 1.00 59.69 122 GLU A CA 1
ATOM 970 C C . GLU A 1 122 ? -7.463 -18.301 7.555 1.00 59.69 122 GLU A C 1
ATOM 972 O O . GLU A 1 122 ? -7.624 -17.897 8.707 1.00 59.69 122 GLU A O 1
ATOM 977 N N . ILE A 1 123 ? -8.043 -17.682 6.518 1.00 68.38 123 ILE A N 1
ATOM 978 C CA . ILE A 1 123 ? -8.809 -16.432 6.648 1.00 68.38 123 ILE A CA 1
ATOM 979 C C . ILE A 1 123 ? -10.279 -16.653 6.291 1.00 68.38 123 ILE A C 1
ATOM 981 O O . ILE A 1 123 ? -10.675 -16.696 5.124 1.00 68.38 123 ILE A O 1
ATOM 985 N N . LYS A 1 124 ? -11.115 -16.757 7.327 1.00 65.06 124 LYS A N 1
ATOM 986 C CA . LYS A 1 124 ? -12.563 -16.950 7.190 1.00 65.06 124 LYS A CA 1
ATOM 987 C C . LYS A 1 124 ? -13.281 -15.630 6.895 1.00 65.06 124 LYS A C 1
ATOM 989 O O . LYS A 1 124 ? -12.922 -14.569 7.402 1.00 65.06 124 LYS A O 1
ATOM 994 N N . SER A 1 125 ? -14.352 -15.707 6.102 1.00 63.72 125 SER A N 1
ATOM 995 C CA . SER A 1 125 ? -15.293 -14.586 5.961 1.00 63.72 125 SER A CA 1
ATOM 996 C C . SER A 1 125 ? -15.924 -14.275 7.320 1.00 63.72 125 SER A C 1
ATOM 998 O O . SER A 1 125 ? -16.279 -15.199 8.049 1.00 63.72 125 SER A O 1
ATOM 1000 N N . GLY A 1 126 ? -16.055 -12.992 7.660 1.00 68.69 126 GLY A N 1
ATOM 1001 C CA . GLY A 1 126 ? -16.528 -12.558 8.977 1.00 68.69 126 GLY A CA 1
ATOM 1002 C C . GLY A 1 126 ? -15.441 -12.387 10.045 1.00 68.69 126 GLY A C 1
ATOM 1003 O O . GLY A 1 126 ? -15.783 -12.012 11.164 1.00 68.69 126 GLY A O 1
ATOM 1004 N N . LEU A 1 127 ? -14.155 -12.596 9.717 1.00 80.88 127 LEU A N 1
ATOM 1005 C CA . LEU A 1 127 ? -13.041 -12.205 10.591 1.00 80.88 127 LEU A CA 1
ATOM 1006 C C . LEU A 1 127 ? -13.170 -10.719 10.961 1.00 80.88 127 LEU A C 1
ATOM 1008 O O . LEU A 1 127 ? -13.328 -9.863 10.080 1.00 80.88 127 LEU A O 1
ATOM 1012 N N . SER A 1 128 ? -13.093 -10.423 12.260 1.00 82.31 128 SER A N 1
ATOM 1013 C CA . SER A 1 128 ? -13.104 -9.044 12.747 1.00 82.31 128 SER A CA 1
ATOM 1014 C C . SER A 1 128 ? -11.691 -8.466 12.728 1.00 82.31 128 SER A C 1
ATOM 1016 O O . SER A 1 128 ? -10.796 -8.984 13.385 1.00 82.31 128 SER A O 1
ATOM 1018 N N . VAL A 1 129 ? -11.482 -7.385 11.983 1.00 87.19 129 VAL A N 1
ATOM 1019 C CA . VAL A 1 129 ? -10.224 -6.634 11.937 1.00 87.19 129 VAL A CA 1
ATOM 1020 C C . VAL A 1 129 ? -10.372 -5.427 12.853 1.00 87.19 129 VAL A C 1
ATOM 1022 O O . VAL A 1 129 ? -11.139 -4.507 12.562 1.00 87.19 129 VAL A O 1
ATOM 1025 N N . VAL A 1 130 ? -9.663 -5.439 13.978 1.00 86.50 130 VAL A N 1
ATOM 1026 C CA . VAL A 1 130 ? -9.669 -4.348 14.954 1.00 86.50 130 VAL A CA 1
ATOM 1027 C C . VAL A 1 130 ? -8.459 -3.463 14.701 1.00 86.50 130 VAL A C 1
ATOM 1029 O O . VAL A 1 130 ? -7.334 -3.866 14.976 1.00 86.50 130 VAL A O 1
ATOM 1032 N N . VAL A 1 131 ? -8.685 -2.257 14.185 1.00 88.81 131 VAL A N 1
ATOM 1033 C CA . VAL A 1 131 ? -7.618 -1.298 13.869 1.00 88.81 131 VAL A CA 1
ATOM 1034 C C . VAL A 1 131 ? -7.565 -0.232 14.952 1.00 88.81 131 VAL A C 1
ATOM 1036 O O . VAL A 1 131 ? -8.532 0.509 15.137 1.00 88.81 131 VAL A O 1
ATOM 1039 N N . GLU A 1 132 ? -6.450 -0.133 15.668 1.00 88.12 132 GLU A N 1
ATOM 1040 C CA . GLU A 1 132 ? -6.217 0.958 16.611 1.00 88.12 132 GLU A CA 1
ATOM 1041 C C . GLU A 1 132 ? -6.064 2.275 15.849 1.00 88.12 132 GLU A C 1
ATOM 1043 O O . GLU A 1 132 ? -5.224 2.417 14.960 1.00 88.12 132 GLU A O 1
ATOM 1048 N N . TYR A 1 133 ? -6.904 3.251 16.180 1.00 88.12 133 TYR A N 1
ATOM 1049 C CA . TYR A 1 133 ? -6.846 4.560 15.558 1.00 88.12 133 TYR A CA 1
ATOM 1050 C C . TYR A 1 133 ? -5.584 5.306 15.987 1.00 88.12 133 TYR A C 1
ATOM 1052 O O . TYR A 1 133 ? -5.379 5.567 17.175 1.00 88.12 133 TYR A O 1
ATOM 1060 N N . ASN A 1 134 ? -4.801 5.732 14.998 1.00 83.75 134 ASN A N 1
ATOM 1061 C CA . ASN A 1 134 ? -3.680 6.638 15.181 1.00 83.75 134 ASN A CA 1
ATOM 1062 C C . ASN A 1 134 ? -4.036 8.036 14.647 1.00 83.75 134 ASN A C 1
ATOM 1064 O O . ASN A 1 134 ? -4.653 8.179 13.592 1.00 83.75 134 ASN A O 1
ATOM 1068 N N . GLN A 1 135 ? -3.617 9.085 15.359 1.00 84.12 135 GLN A N 1
ATOM 1069 C CA . GLN A 1 135 ? -3.807 10.480 14.945 1.00 84.12 135 GLN A CA 1
ATOM 1070 C C . GLN A 1 135 ? -3.066 10.835 13.646 1.00 84.12 135 GLN A C 1
ATOM 1072 O O . GLN A 1 135 ? -3.393 11.840 13.019 1.00 84.12 135 GLN A O 1
ATOM 1077 N N . THR A 1 136 ? -2.085 10.029 13.238 1.00 88.00 136 THR A N 1
ATOM 1078 C CA . THR A 1 136 ? -1.340 10.174 11.978 1.00 88.00 136 THR A CA 1
ATOM 1079 C C . THR A 1 136 ? -2.100 9.667 10.749 1.00 88.00 136 THR A C 1
ATOM 1081 O O . THR A 1 136 ? -1.645 9.884 9.623 1.00 88.00 136 THR A O 1
ATOM 1084 N N . PHE A 1 137 ? -3.241 8.995 10.925 1.00 91.44 137 PHE A N 1
ATOM 1085 C CA . PHE A 1 137 ? -4.034 8.507 9.802 1.00 91.44 137 PHE A CA 1
ATOM 1086 C C . PHE A 1 137 ? -4.685 9.645 9.018 1.00 91.44 137 PHE A C 1
ATOM 1088 O O . PHE A 1 137 ? -5.343 10.527 9.575 1.00 91.44 137 PHE A O 1
ATOM 1095 N N . ASP A 1 138 ? -4.600 9.557 7.693 1.00 93.19 138 ASP A N 1
ATOM 1096 C CA . ASP A 1 138 ? -5.530 10.242 6.815 1.00 93.19 138 ASP A CA 1
ATOM 1097 C C . ASP A 1 138 ? -6.905 9.581 6.960 1.00 93.19 138 ASP A C 1
ATOM 1099 O O . ASP A 1 138 ? -7.141 8.431 6.579 1.00 93.19 138 ASP A O 1
ATOM 1103 N N . TYR A 1 139 ? -7.837 10.333 7.536 1.00 88.94 139 TYR A N 1
ATOM 1104 C CA . TYR A 1 139 ? -9.188 9.859 7.806 1.00 88.94 139 TYR A CA 1
ATOM 1105 C C . TYR A 1 139 ? -9.935 9.418 6.536 1.00 88.94 139 TYR A C 1
ATOM 1107 O O . TYR A 1 139 ? -10.701 8.455 6.572 1.00 88.94 139 TYR A O 1
ATOM 1115 N N . LYS A 1 140 ? -9.734 10.100 5.401 1.00 92.44 140 LYS A N 1
ATOM 1116 C CA . LYS A 1 140 ? -10.425 9.745 4.154 1.00 92.44 140 LYS A CA 1
ATOM 1117 C C . LYS A 1 140 ? -9.885 8.428 3.611 1.00 92.44 140 LYS A C 1
ATOM 1119 O O . LYS A 1 140 ? -10.671 7.602 3.151 1.00 92.44 140 LYS A O 1
ATOM 1124 N N . LEU A 1 141 ? -8.574 8.220 3.694 1.00 95.75 141 LEU A N 1
ATOM 1125 C CA . LEU A 1 141 ? -7.935 6.961 3.333 1.00 95.75 141 LEU A CA 1
ATOM 1126 C C . LEU A 1 141 ? -8.403 5.816 4.239 1.00 95.75 141 LEU A C 1
ATOM 1128 O O . LEU A 1 141 ? -8.756 4.757 3.724 1.00 95.75 141 LEU A O 1
ATOM 1132 N N . LEU A 1 142 ? -8.495 6.044 5.555 1.00 94.50 142 LEU A N 1
ATOM 1133 C CA . LEU A 1 142 ? -9.058 5.083 6.511 1.00 94.50 142 LEU A CA 1
ATOM 1134 C C . LEU A 1 142 ? -10.449 4.619 6.082 1.00 94.50 142 LEU A C 1
ATOM 1136 O O . LEU A 1 142 ? -10.678 3.418 5.966 1.00 94.50 142 LEU A O 1
ATOM 1140 N N . LEU A 1 143 ? -11.355 5.549 5.772 1.00 92.81 143 LEU A N 1
ATOM 1141 C CA . LEU A 1 143 ? -12.699 5.192 5.314 1.00 92.81 143 LEU A CA 1
ATOM 1142 C C . LEU A 1 143 ? -12.692 4.387 4.007 1.00 92.81 143 LEU A C 1
ATOM 1144 O O . LEU A 1 143 ? -13.463 3.437 3.885 1.00 92.81 143 LEU A O 1
ATOM 1148 N N . LYS A 1 144 ? -11.826 4.734 3.044 1.00 96.31 144 LYS A N 1
ATOM 1149 C CA . LYS A 1 144 ? -11.694 3.982 1.784 1.00 96.31 144 LYS A CA 1
ATOM 1150 C C . LYS A 1 144 ? -11.211 2.552 2.033 1.00 96.31 144 LYS A C 1
ATOM 1152 O O . LYS A 1 144 ? -11.773 1.617 1.474 1.00 96.31 144 LYS A O 1
ATOM 1157 N N . VAL A 1 145 ? -10.191 2.373 2.874 1.00 96.62 145 VAL A N 1
ATOM 1158 C CA . VAL A 1 145 ? -9.656 1.045 3.216 1.00 96.62 145 VAL A CA 1
ATOM 1159 C C . VAL A 1 145 ? -10.706 0.211 3.950 1.00 96.62 145 VAL A C 1
ATOM 1161 O O . VAL A 1 145 ? -10.910 -0.950 3.599 1.00 96.62 145 VAL A O 1
ATOM 1164 N N . VAL A 1 146 ? -11.419 0.809 4.909 1.00 94.50 146 VAL A N 1
ATOM 1165 C CA . VAL A 1 146 ? -12.526 0.160 5.626 1.00 94.50 146 VAL A CA 1
ATOM 1166 C C . VAL A 1 146 ? -13.609 -0.310 4.656 1.00 94.50 146 VAL A C 1
ATOM 1168 O O . VAL A 1 146 ? -13.975 -1.480 4.688 1.00 94.50 146 VAL A O 1
ATOM 1171 N N . ASP A 1 147 ? -14.087 0.561 3.765 1.00 94.62 147 ASP A N 1
ATOM 1172 C CA . ASP A 1 147 ? -15.124 0.222 2.780 1.00 94.62 147 ASP A CA 1
ATOM 1173 C C . ASP A 1 147 ? -14.683 -0.923 1.851 1.00 94.62 147 ASP A C 1
ATOM 1175 O O . ASP A 1 147 ? -15.448 -1.855 1.600 1.00 94.62 147 ASP A O 1
ATOM 1179 N N . VAL A 1 148 ? -13.426 -0.915 1.396 1.00 96.56 148 VAL A N 1
ATOM 1180 C CA . VAL A 1 148 ? -12.870 -1.993 0.564 1.00 96.56 148 VAL A CA 1
ATOM 1181 C C . VAL A 1 148 ? -12.815 -3.330 1.319 1.00 96.56 148 VAL A C 1
ATOM 1183 O O . VAL A 1 148 ? -13.195 -4.366 0.763 1.00 96.56 148 VAL A O 1
ATOM 1186 N N . LEU A 1 149 ? -12.375 -3.331 2.580 1.00 94.31 149 LEU A N 1
ATOM 1187 C CA . LEU A 1 149 ? -12.331 -4.539 3.411 1.00 94.31 149 LEU A CA 1
ATOM 1188 C C . LEU A 1 149 ? -13.738 -5.068 3.728 1.00 94.31 149 LEU A C 1
ATOM 1190 O O . LEU A 1 149 ? -13.980 -6.270 3.605 1.00 94.31 149 LEU A O 1
ATOM 1194 N N . GLU A 1 150 ? -14.685 -4.188 4.063 1.00 92.50 150 GLU A N 1
ATOM 1195 C CA . GLU A 1 150 ? -16.076 -4.568 4.346 1.00 92.50 150 GLU A CA 1
ATOM 1196 C C . GLU A 1 150 ? -16.749 -5.200 3.121 1.00 92.50 150 GLU A C 1
ATOM 1198 O O . GLU A 1 150 ? -17.345 -6.274 3.225 1.00 92.50 150 GLU A O 1
ATOM 1203 N N . ARG A 1 151 ? -16.567 -4.618 1.927 1.00 93.06 151 ARG A N 1
ATOM 1204 C CA . ARG A 1 151 ? -17.047 -5.209 0.660 1.00 93.06 151 ARG A CA 1
ATOM 1205 C C . ARG A 1 151 ? -16.407 -6.558 0.349 1.00 93.06 151 ARG A C 1
ATOM 1207 O O . ARG A 1 151 ? -17.017 -7.389 -0.318 1.00 93.06 151 ARG A O 1
ATOM 1214 N N . SER A 1 152 ? -15.198 -6.787 0.853 1.00 91.81 152 SER A N 1
ATOM 1215 C CA . SER A 1 152 ? -14.483 -8.058 0.720 1.00 91.81 152 SER A CA 1
ATOM 1216 C C . SER A 1 152 ? -14.905 -9.097 1.772 1.00 91.81 152 SER A C 1
ATOM 1218 O O . SER A 1 152 ? -14.405 -10.226 1.759 1.00 91.81 152 SER A O 1
ATOM 1220 N N . GLY A 1 153 ? -15.855 -8.764 2.655 1.00 89.44 153 GLY A N 1
ATOM 1221 C CA . GLY A 1 153 ? -16.457 -9.670 3.637 1.00 89.44 153 GLY A CA 1
ATOM 1222 C C . GLY A 1 153 ? -15.742 -9.731 4.991 1.00 89.44 153 GLY A C 1
ATOM 1223 O O . GLY A 1 153 ? -15.883 -10.734 5.695 1.00 89.44 153 GLY A O 1
ATOM 1224 N N . PHE A 1 154 ? -14.964 -8.704 5.338 1.00 89.38 154 PHE A N 1
ATOM 1225 C CA . PHE A 1 154 ? -14.383 -8.518 6.673 1.00 89.38 154 PHE A CA 1
ATOM 1226 C C . PHE A 1 154 ? -15.271 -7.607 7.529 1.00 89.38 154 PHE A C 1
AT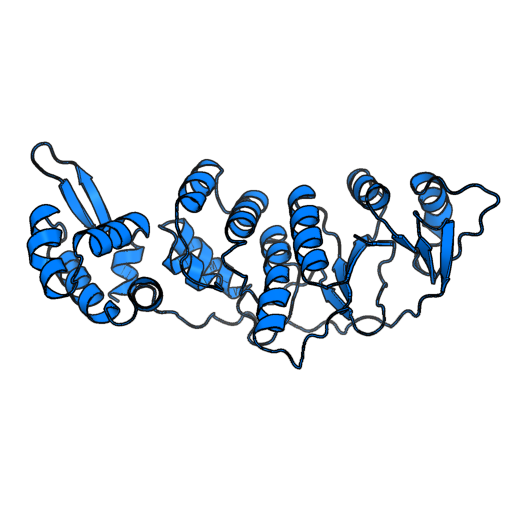OM 1228 O O . PHE A 1 154 ? -15.954 -6.736 6.996 1.00 89.38 154 PHE A O 1
ATOM 1235 N N . ASN A 1 155 ? -15.247 -7.773 8.853 1.00 88.19 155 ASN A N 1
ATOM 1236 C CA . ASN A 1 155 ? -15.850 -6.798 9.764 1.00 88.19 155 ASN A CA 1
ATOM 1237 C C . ASN A 1 155 ? -14.753 -5.878 10.300 1.00 88.19 155 ASN A C 1
ATOM 1239 O O . ASN A 1 155 ? -13.840 -6.365 10.958 1.00 88.19 155 ASN A O 1
ATOM 1243 N N . VAL A 1 156 ? -14.816 -4.573 10.039 1.00 89.88 156 VAL A N 1
ATOM 1244 C CA . VAL A 1 156 ? -13.770 -3.647 10.494 1.00 89.88 156 VAL A CA 1
ATOM 1245 C C . VAL A 1 156 ? -14.261 -2.825 11.678 1.00 89.88 156 VAL A C 1
ATOM 1247 O O . VAL A 1 156 ? -15.249 -2.089 11.584 1.00 89.88 156 VAL A O 1
ATOM 1250 N N . VAL A 1 157 ? -13.529 -2.924 12.789 1.00 89.38 157 VAL A N 1
ATOM 1251 C CA . VAL A 1 157 ? -13.777 -2.152 14.005 1.00 89.38 157 VAL A CA 1
ATOM 1252 C C . VAL A 1 157 ? -12.612 -1.202 14.247 1.00 89.38 157 VAL A C 1
ATOM 1254 O O . VAL A 1 157 ? -11.493 -1.630 14.508 1.00 89.38 157 VAL A O 1
ATOM 1257 N N . VAL A 1 158 ? -12.870 0.102 14.201 1.00 90.56 158 VAL A N 1
ATOM 1258 C CA . VAL A 1 158 ? -11.853 1.108 14.535 1.00 90.56 158 VAL A CA 1
ATOM 1259 C C . VAL A 1 158 ? -11.858 1.331 16.044 1.00 90.56 158 VAL A C 1
ATOM 1261 O O . VAL A 1 158 ? -12.851 1.800 16.598 1.00 90.56 158 VAL A O 1
ATOM 1264 N N . SER A 1 159 ? -10.769 0.989 16.728 1.00 89.12 159 SER A N 1
ATOM 1265 C CA . SER A 1 159 ? -10.635 1.167 18.173 1.00 89.12 159 SER A CA 1
ATOM 1266 C C . SER A 1 159 ? -10.033 2.531 18.494 1.00 89.12 159 SER A C 1
ATOM 1268 O O . SER A 1 159 ? -8.897 2.817 18.130 1.00 89.12 159 SER A O 1
ATOM 1270 N N . ILE A 1 160 ? -10.783 3.376 19.196 1.00 88.44 160 ILE A N 1
ATOM 1271 C CA . ILE A 1 160 ? -10.344 4.685 19.678 1.00 88.44 160 ILE A CA 1
ATOM 1272 C C . ILE A 1 160 ? -10.132 4.645 21.193 1.00 88.44 160 ILE A C 1
ATOM 1274 O O . ILE A 1 160 ? -10.886 4.020 21.943 1.00 88.44 160 ILE A O 1
ATOM 1278 N N . SER A 1 161 ? -9.103 5.350 21.656 1.00 80.81 161 SER A N 1
ATOM 1279 C CA . SER A 1 161 ? -8.750 5.425 23.076 1.00 80.81 161 SER A CA 1
ATOM 1280 C C . SER A 1 161 ? -9.150 6.747 23.745 1.00 80.81 161 SER A C 1
ATOM 1282 O O . SER A 1 161 ? -9.078 6.865 24.971 1.00 80.81 161 SER A O 1
ATOM 1284 N N . SER A 1 162 ? -9.592 7.731 22.958 1.00 82.50 162 SER A N 1
ATOM 1285 C CA . SER A 1 162 ? -10.034 9.057 23.395 1.00 82.50 162 SER A CA 1
ATOM 1286 C C . SER A 1 162 ? -11.097 9.623 22.443 1.00 82.50 162 SER A C 1
ATOM 1288 O O . SER A 1 162 ? -11.271 9.124 21.332 1.00 82.50 162 SER A O 1
ATOM 1290 N N . ILE A 1 163 ? -11.830 10.648 22.899 1.00 83.06 163 ILE A N 1
ATOM 1291 C CA . ILE A 1 163 ? -12.830 11.378 22.104 1.00 83.06 163 ILE A CA 1
ATOM 1292 C C . ILE A 1 163 ? -12.353 12.824 21.925 1.00 83.06 163 ILE A C 1
ATOM 1294 O O . ILE A 1 163 ? -12.491 13.661 22.818 1.00 83.06 163 ILE A O 1
ATOM 1298 N N . ASP A 1 164 ? -11.805 13.104 20.754 1.00 83.88 164 ASP A N 1
ATOM 1299 C CA . ASP A 1 164 ? -11.364 14.403 20.250 1.00 83.88 164 ASP A CA 1
ATOM 1300 C C . ASP A 1 164 ? -12.184 14.824 19.013 1.00 83.88 164 ASP A C 1
ATOM 1302 O O . ASP A 1 164 ? -13.150 14.164 18.629 1.00 83.88 164 ASP A O 1
ATOM 1306 N N . ASN A 1 165 ? -11.835 15.951 18.386 1.00 80.62 165 ASN A N 1
ATOM 1307 C CA . ASN A 1 165 ? -12.575 16.446 17.222 1.00 80.62 165 ASN A CA 1
ATOM 1308 C C . ASN A 1 165 ? -12.592 15.435 16.062 1.00 80.62 165 ASN A C 1
ATOM 1310 O O . ASN A 1 165 ? -13.623 15.302 15.411 1.00 80.62 165 ASN A O 1
ATOM 1314 N N . THR A 1 166 ? -11.499 14.708 15.821 1.00 80.94 166 THR A N 1
ATOM 1315 C CA . THR A 1 166 ? -11.378 13.780 14.688 1.00 80.94 166 THR A CA 1
ATOM 1316 C C . THR A 1 166 ? -12.116 12.470 14.955 1.00 80.94 166 THR A C 1
ATOM 1318 O O . THR A 1 166 ? -12.913 12.008 14.139 1.00 80.94 166 THR A O 1
ATOM 1321 N N . THR A 1 167 ? -11.926 11.894 16.138 1.00 84.62 167 THR A N 1
ATOM 1322 C CA . THR A 1 167 ? -12.598 10.658 16.566 1.00 84.62 167 THR A CA 1
ATOM 1323 C C . THR A 1 167 ? -14.106 10.842 16.762 1.00 84.62 167 THR A C 1
ATOM 1325 O O . THR A 1 167 ? -14.857 9.887 16.566 1.00 84.62 167 THR A O 1
ATOM 1328 N N . ARG A 1 168 ? -14.598 12.066 17.018 1.00 85.12 168 ARG A N 1
ATOM 1329 C CA . ARG A 1 168 ? -16.038 12.380 16.922 1.00 85.12 168 ARG A CA 1
ATOM 1330 C C . ARG A 1 168 ? -16.604 12.131 15.526 1.00 85.12 168 ARG A C 1
ATOM 1332 O O . ARG A 1 168 ? -17.694 11.576 15.412 1.00 85.12 168 ARG A O 1
ATOM 1339 N N . PHE A 1 169 ? -15.883 12.483 14.459 1.00 83.88 169 PHE A N 1
ATOM 1340 C CA . PHE A 1 169 ? -16.339 12.188 13.094 1.00 83.88 169 PHE A CA 1
ATOM 1341 C C . PHE A 1 169 ? -16.405 10.679 12.830 1.00 83.88 169 PHE A C 1
ATOM 1343 O O . PHE A 1 169 ? -17.369 10.212 12.216 1.00 83.88 169 PHE A O 1
ATOM 1350 N N . LEU A 1 170 ? -15.434 9.904 13.333 1.00 85.75 170 LEU A N 1
ATOM 1351 C CA . LEU A 1 170 ? -15.469 8.435 13.278 1.00 85.75 170 LEU A CA 1
ATOM 1352 C C . LEU A 1 170 ? -16.694 7.883 14.008 1.00 85.75 170 LEU A C 1
ATOM 1354 O O . LEU A 1 170 ? -17.445 7.096 13.436 1.00 85.75 170 LEU A O 1
ATOM 1358 N N . LEU A 1 171 ? -16.935 8.348 15.236 1.00 85.38 171 LEU A N 1
ATOM 1359 C CA . LEU A 1 171 ? -18.097 7.954 16.026 1.00 85.38 171 LEU A CA 1
ATOM 1360 C C . LEU A 1 171 ? -19.400 8.281 15.313 1.00 85.38 171 LEU A C 1
ATOM 1362 O O . LEU A 1 171 ? -20.288 7.436 15.275 1.00 85.38 171 LEU A O 1
ATOM 1366 N N . ASN A 1 172 ? -19.521 9.467 14.719 1.00 81.69 172 ASN A N 1
ATOM 1367 C CA . ASN A 1 172 ? -20.716 9.883 13.989 1.00 81.69 172 ASN A CA 1
ATOM 1368 C C . ASN A 1 172 ? -20.972 9.017 12.753 1.00 81.69 172 ASN A C 1
ATOM 1370 O O . ASN A 1 172 ? -22.120 8.643 12.518 1.00 81.69 172 ASN A O 1
ATOM 1374 N N . SER A 1 173 ? -19.911 8.616 12.056 1.00 81.56 173 SER A N 1
ATOM 1375 C CA . SER A 1 173 ? -19.979 7.789 10.844 1.00 81.56 173 SER A CA 1
ATOM 1376 C C . SER A 1 173 ? -20.143 6.287 11.122 1.00 81.56 173 SER A C 1
ATOM 1378 O O . SER A 1 173 ? -20.362 5.512 10.196 1.00 81.56 173 SER A O 1
ATOM 1380 N N . ALA A 1 174 ? -20.015 5.852 12.379 1.00 85.50 174 ALA A N 1
ATOM 1381 C CA . ALA A 1 174 ? -20.110 4.447 12.757 1.00 85.50 174 ALA A CA 1
ATOM 1382 C C . ALA A 1 174 ? -21.559 3.941 12.776 1.00 85.50 174 ALA A C 1
ATOM 1384 O O . ALA A 1 174 ? -22.441 4.578 13.359 1.00 85.50 174 ALA A O 1
ATOM 1385 N N . ASN A 1 175 ? -21.783 2.738 12.242 1.00 83.62 175 ASN A N 1
ATOM 1386 C CA . ASN A 1 175 ? -23.082 2.054 12.301 1.00 83.62 175 ASN A CA 1
ATOM 1387 C C . ASN A 1 175 ? -23.358 1.464 13.694 1.00 83.62 175 ASN A C 1
ATOM 1389 O O . ASN A 1 175 ? -24.509 1.363 14.131 1.00 83.62 175 ASN A O 1
ATOM 1393 N N . ALA A 1 176 ? -22.293 1.081 14.397 1.00 85.38 176 ALA A N 1
ATOM 1394 C CA . ALA A 1 176 ? -22.342 0.563 15.753 1.00 85.38 176 ALA A CA 1
ATOM 1395 C C . ALA A 1 176 ? -21.122 1.012 16.563 1.00 85.38 176 ALA A C 1
ATOM 1397 O O . ALA A 1 176 ? -20.041 1.216 16.005 1.00 85.38 176 ALA A O 1
ATOM 1398 N N . VAL A 1 177 ? -21.309 1.152 17.878 1.00 85.81 177 VAL A N 1
ATOM 1399 C CA . VAL A 1 177 ? -20.266 1.571 18.820 1.00 85.81 177 VAL A CA 1
ATOM 1400 C C . VAL A 1 177 ? -20.151 0.589 19.983 1.00 85.81 177 VAL A C 1
ATOM 1402 O O . VAL A 1 177 ? -21.108 0.392 20.729 1.00 85.81 177 VAL A O 1
ATOM 1405 N N . TYR A 1 178 ? -18.980 -0.017 20.151 1.00 84.50 178 TYR A N 1
ATOM 1406 C CA . TYR A 1 178 ? -18.631 -0.851 21.299 1.00 84.50 178 TYR A CA 1
ATOM 1407 C C . TYR A 1 178 ? -18.118 0.020 22.440 1.00 84.50 178 TYR A C 1
ATOM 1409 O O . TYR A 1 178 ? -17.286 0.903 22.233 1.00 84.50 178 TYR A O 1
ATOM 1417 N N . ILE A 1 179 ? -18.608 -0.230 23.652 1.00 81.88 179 ILE A N 1
ATOM 1418 C CA . ILE A 1 179 ? -18.251 0.560 24.832 1.00 81.88 179 ILE A CA 1
ATOM 1419 C C . ILE A 1 179 ? -17.449 -0.314 25.781 1.00 81.88 179 ILE A C 1
ATOM 1421 O O . ILE A 1 179 ? -17.988 -1.254 26.367 1.00 81.88 179 ILE A O 1
ATOM 1425 N N . GLY A 1 180 ? -16.168 0.013 25.936 1.00 78.94 180 GLY A N 1
ATOM 1426 C CA . GLY A 1 180 ? -15.252 -0.673 26.840 1.00 78.94 180 GLY A CA 1
ATOM 1427 C C . GLY A 1 180 ? -15.697 -0.676 28.293 1.00 78.94 180 GLY A C 1
ATOM 1428 O O . GLY A 1 180 ? -16.432 0.195 28.750 1.00 78.94 180 GLY A O 1
ATOM 1429 N N . LEU A 1 181 ? -15.198 -1.643 29.059 1.00 75.25 181 LEU A N 1
ATOM 1430 C CA . LEU A 1 181 ? -15.303 -1.614 30.522 1.00 75.25 181 LEU A CA 1
ATOM 1431 C C . LEU A 1 181 ? -14.415 -0.516 31.135 1.00 75.25 181 LEU A C 1
ATOM 1433 O O . LEU A 1 181 ? -14.702 -0.003 32.212 1.00 75.25 181 LEU A O 1
ATOM 1437 N N . ASP A 1 182 ? -13.355 -0.128 30.427 1.00 75.94 182 ASP A N 1
ATOM 1438 C CA . ASP A 1 182 ? -12.337 0.838 30.841 1.00 75.94 182 ASP A CA 1
ATOM 1439 C C . ASP A 1 182 ? -12.710 2.305 30.572 1.00 75.94 182 ASP A C 1
ATOM 1441 O O . ASP A 1 182 ? -11.959 3.204 30.947 1.00 75.94 182 ASP A O 1
ATOM 1445 N N . VAL A 1 183 ? -13.873 2.571 29.969 1.00 78.19 183 VAL A N 1
ATOM 1446 C CA . VAL A 1 183 ? -14.295 3.928 29.570 1.00 78.19 183 VAL A CA 1
ATOM 1447 C C . VAL A 1 183 ? -15.396 4.520 30.447 1.00 78.19 183 VAL A C 1
ATOM 1449 O O . VAL A 1 183 ? -16.056 5.480 30.051 1.00 78.19 183 VAL A O 1
ATOM 1452 N N . ALA A 1 184 ? -15.565 4.009 31.672 1.00 78.69 184 ALA A N 1
ATOM 1453 C CA . ALA A 1 184 ? -16.506 4.555 32.654 1.00 78.69 184 ALA A CA 1
ATOM 1454 C C . ALA A 1 184 ? -16.420 6.095 32.813 1.00 78.69 184 ALA A C 1
ATOM 1456 O O . ALA A 1 184 ? -17.474 6.738 32.805 1.00 78.69 184 ALA A O 1
ATOM 1457 N N . PRO A 1 185 ? -15.224 6.727 32.852 1.00 81.31 185 PRO A N 1
ATOM 1458 C CA . PRO A 1 185 ? -15.114 8.187 32.947 1.00 81.31 185 PRO A CA 1
ATOM 1459 C C . PRO A 1 185 ? -15.634 8.944 31.715 1.00 81.31 185 PRO A C 1
ATOM 1461 O O . PRO A 1 185 ? -15.996 10.112 31.815 1.00 81.31 185 PRO A O 1
ATOM 1464 N N . LEU A 1 186 ? -15.691 8.295 30.547 1.00 80.38 186 LEU A N 1
ATOM 1465 C CA . LEU A 1 186 ? -16.116 8.909 29.287 1.00 80.38 186 LEU A CA 1
ATOM 1466 C C . LEU A 1 186 ? -17.623 8.761 29.034 1.00 80.38 186 LEU A C 1
ATOM 1468 O O . LEU A 1 186 ? -18.127 9.292 28.050 1.00 80.38 186 LEU A O 1
ATOM 1472 N N . MET A 1 187 ? -18.373 8.084 29.907 1.00 79.19 187 MET A N 1
ATOM 1473 C CA . MET A 1 187 ? -19.769 7.704 29.647 1.00 79.19 187 MET A CA 1
ATOM 1474 C C . MET A 1 187 ? -20.704 8.877 29.331 1.00 79.19 187 MET A C 1
ATOM 1476 O O . MET A 1 187 ? -21.569 8.746 28.464 1.00 79.19 187 MET A O 1
ATOM 1480 N N . GLN A 1 188 ? -20.546 10.023 29.999 1.00 80.19 188 GLN A N 1
ATOM 1481 C CA . GLN A 1 188 ? -21.356 11.212 29.703 1.00 80.19 188 GLN A CA 1
ATOM 1482 C C . GLN A 1 188 ? -21.033 11.793 28.320 1.00 80.19 188 GLN A C 1
ATOM 1484 O O . GLN A 1 188 ? -21.946 12.126 27.566 1.00 80.19 188 GLN A O 1
ATOM 1489 N N . LEU A 1 189 ? -19.745 11.856 27.966 1.00 83.94 189 LEU A N 1
ATOM 1490 C CA . LEU A 1 189 ? -19.290 12.275 26.639 1.00 83.94 189 LEU A CA 1
ATOM 1491 C C . LEU A 1 189 ? -19.816 11.319 25.567 1.00 83.94 189 LEU A C 1
ATOM 1493 O O . LEU A 1 189 ? -20.422 11.772 24.605 1.00 83.94 189 LEU A O 1
ATOM 1497 N N . ILE A 1 190 ? -19.678 10.007 25.770 1.00 83.00 190 ILE A N 1
ATOM 1498 C CA . ILE A 1 190 ? -20.177 8.978 24.848 1.00 83.00 190 ILE A CA 1
ATOM 1499 C C . ILE A 1 190 ? -21.686 9.135 24.625 1.00 83.00 190 ILE A C 1
ATOM 1501 O O . ILE A 1 190 ? -22.134 9.153 23.482 1.00 83.00 190 ILE A O 1
ATOM 1505 N N . ARG A 1 191 ? -22.479 9.301 25.694 1.00 83.44 191 ARG A N 1
ATOM 1506 C CA . ARG A 1 191 ? -23.931 9.530 25.578 1.00 83.44 191 ARG A CA 1
ATOM 1507 C C . ARG A 1 191 ? -24.260 10.765 24.744 1.00 83.44 191 ARG A C 1
ATOM 1509 O O . ARG A 1 191 ? -25.172 10.698 23.924 1.00 83.44 191 ARG A O 1
ATOM 1516 N N . ARG A 1 192 ? -23.517 11.859 24.945 1.00 83.69 192 ARG A N 1
ATOM 1517 C CA . ARG A 1 192 ? -23.686 13.107 24.194 1.00 83.69 192 ARG A CA 1
ATOM 1518 C C . ARG A 1 192 ? -23.363 12.918 22.715 1.00 83.69 192 ARG A C 1
ATOM 1520 O O . ARG A 1 192 ? -24.193 13.244 21.882 1.00 83.69 192 ARG A O 1
ATOM 1527 N N . GLU A 1 193 ? -22.191 12.374 22.392 1.00 83.69 193 GLU A N 1
ATOM 1528 C CA . GLU A 1 193 ? -21.758 12.208 20.996 1.00 83.69 193 GLU A CA 1
ATOM 1529 C C . GLU A 1 193 ? -22.639 11.210 20.226 1.00 83.69 193 GLU A C 1
ATOM 1531 O O . GLU A 1 193 ? -22.837 11.346 19.024 1.00 83.69 193 GLU A O 1
ATOM 1536 N N . LEU A 1 194 ? -23.214 10.217 20.911 1.00 80.94 194 LEU A N 1
ATOM 1537 C CA . LEU A 1 194 ? -24.126 9.248 20.299 1.00 80.94 194 LEU A CA 1
ATOM 1538 C C . LEU A 1 194 ? -25.595 9.703 20.279 1.00 80.94 194 LEU A C 1
ATOM 1540 O O . LEU A 1 194 ? -26.442 8.932 19.831 1.00 80.94 194 LEU A O 1
ATOM 1544 N N . ASN A 1 195 ? -25.902 10.923 20.744 1.00 81.50 195 ASN A N 1
ATOM 1545 C CA . ASN A 1 195 ? -27.262 11.466 20.862 1.00 81.50 195 ASN A CA 1
ATOM 1546 C C . ASN A 1 195 ? -28.242 10.503 21.563 1.00 81.50 195 ASN A C 1
ATOM 1548 O O . ASN A 1 195 ? -29.394 10.356 21.155 1.00 81.50 195 ASN A O 1
ATOM 1552 N N . ILE A 1 196 ? -27.779 9.818 22.613 1.00 75.75 196 ILE A N 1
ATOM 1553 C CA . ILE A 1 196 ? -28.564 8.785 23.301 1.00 75.75 196 ILE A CA 1
ATOM 1554 C C . ILE A 1 196 ? -29.524 9.447 24.299 1.00 75.75 196 ILE A C 1
ATOM 1556 O O . ILE A 1 196 ? -29.054 10.133 25.215 1.00 75.75 196 ILE A O 1
ATOM 1560 N N . PRO A 1 197 ? -30.847 9.211 24.199 1.00 74.00 197 PRO A N 1
ATOM 1561 C CA . PRO A 1 197 ? -31.816 9.736 25.151 1.00 74.00 197 PRO A CA 1
ATOM 1562 C C . PRO A 1 197 ? -31.517 9.277 26.588 1.00 74.00 197 PRO A C 1
ATOM 1564 O O . PRO A 1 197 ? -31.093 8.134 26.793 1.00 74.00 197 PRO A O 1
ATOM 1567 N N . PRO A 1 198 ? -31.805 10.098 27.615 1.00 70.06 198 PRO A N 1
ATOM 1568 C CA . PRO A 1 198 ? -31.597 9.716 29.015 1.00 70.06 198 PRO A CA 1
ATOM 1569 C C . PRO A 1 198 ? -32.322 8.423 29.422 1.00 70.06 198 PRO A C 1
ATOM 1571 O O . PRO A 1 198 ? -31.839 7.689 30.282 1.00 70.06 198 PRO A O 1
ATOM 1574 N N . SER A 1 199 ? -33.457 8.126 28.782 1.00 71.75 199 SER A N 1
ATOM 1575 C CA . SER A 1 199 ? -34.270 6.927 29.016 1.00 71.75 199 SER A CA 1
ATOM 1576 C C . SER A 1 199 ? -33.619 5.630 28.523 1.00 71.75 199 SER A C 1
ATOM 1578 O O . SER A 1 199 ? -33.960 4.550 29.006 1.00 71.75 199 SER A O 1
ATOM 1580 N N . GLN A 1 200 ? -32.670 5.706 27.587 1.00 71.94 200 GLN A N 1
ATOM 1581 C CA . GLN A 1 200 ? -32.026 4.532 27.014 1.00 71.94 200 GLN A CA 1
ATOM 1582 C C . GLN A 1 200 ? -30.814 4.108 27.859 1.00 71.94 200 GLN A C 1
ATOM 1584 O O . GLN A 1 200 ? -29.903 4.894 28.168 1.00 71.94 200 GLN A O 1
ATOM 1589 N N . LYS A 1 201 ? -30.794 2.828 28.254 1.00 67.75 201 LYS A N 1
ATOM 1590 C CA . LYS A 1 201 ? -29.705 2.247 29.047 1.00 67.75 201 LYS A CA 1
ATOM 1591 C C . LYS A 1 201 ? -28.494 1.955 28.161 1.00 67.75 201 LYS A C 1
ATOM 1593 O O . LYS A 1 201 ? -28.466 0.987 27.409 1.00 67.75 201 LYS A O 1
ATOM 1598 N N . LEU A 1 202 ? -27.473 2.792 28.311 1.00 71.81 202 LEU A N 1
ATOM 1599 C CA . LEU A 1 202 ? -26.114 2.520 27.867 1.00 71.81 202 LEU A CA 1
ATOM 1600 C C . LEU A 1 202 ? -25.378 1.796 28.996 1.00 71.81 202 LEU A C 1
ATOM 1602 O O . LEU A 1 202 ? -25.395 2.274 30.135 1.00 71.81 202 LEU A O 1
ATOM 1606 N N . SER A 1 203 ? -24.732 0.673 28.703 1.00 70.88 203 SER A N 1
ATOM 1607 C CA . SER A 1 203 ? -23.931 -0.053 29.690 1.00 70.88 203 SER A CA 1
ATOM 1608 C C . SER A 1 203 ? -22.575 -0.417 29.111 1.00 70.88 203 SER A C 1
ATOM 1610 O O . SER A 1 203 ? -22.435 -0.629 27.907 1.00 70.88 203 SER A O 1
ATOM 1612 N N . LEU A 1 204 ? -21.583 -0.463 29.994 1.00 72.44 204 LEU A N 1
ATOM 1613 C CA . LEU A 1 204 ? -20.240 -0.910 29.658 1.00 72.44 204 LEU A CA 1
ATOM 1614 C C . LEU A 1 204 ? -20.290 -2.373 29.197 1.00 72.44 204 LEU A C 1
ATOM 1616 O O . LEU A 1 204 ? -21.089 -3.166 29.698 1.00 72.44 204 LEU A O 1
ATOM 1620 N N . GLY A 1 205 ? -19.436 -2.727 28.245 1.00 70.62 205 GLY A N 1
ATOM 1621 C CA . GLY A 1 205 ? -19.364 -4.070 27.680 1.00 70.62 205 GLY A CA 1
ATOM 1622 C C . GLY A 1 205 ? -20.433 -4.385 26.628 1.00 70.62 205 GLY A C 1
ATOM 1623 O O . GLY A 1 205 ? -20.581 -5.550 26.250 1.00 70.62 205 GLY A O 1
ATOM 1624 N N . LEU A 1 206 ? -21.184 -3.378 26.163 1.00 73.31 206 LEU A N 1
ATOM 1625 C CA . LEU A 1 206 ? -22.222 -3.534 25.144 1.00 73.31 206 LEU A CA 1
ATOM 1626 C C . LEU A 1 206 ? -21.807 -2.946 23.784 1.00 73.31 206 LEU A C 1
ATOM 1628 O O . LEU A 1 206 ? -21.071 -1.960 23.710 1.00 73.31 206 LEU A O 1
ATOM 1632 N N . LYS A 1 207 ? -22.355 -3.525 22.711 1.00 81.56 207 LYS A N 1
ATOM 1633 C CA . LYS A 1 207 ? -22.397 -2.970 21.352 1.00 81.56 207 LYS A CA 1
ATOM 1634 C C . LYS A 1 207 ? -23.681 -2.174 21.179 1.00 81.56 207 LYS A C 1
ATOM 1636 O O . LYS A 1 207 ? -24.757 -2.763 21.206 1.00 81.56 207 LYS A O 1
ATOM 1641 N N . TYR A 1 208 ? -23.577 -0.872 20.963 1.00 78.44 208 TYR A N 1
ATOM 1642 C CA . TYR A 1 208 ? -24.695 0.007 20.640 1.00 78.44 208 TYR A CA 1
ATOM 1643 C C . TYR A 1 208 ? -24.901 0.079 19.124 1.00 78.44 208 TYR A C 1
ATOM 1645 O O . TYR A 1 208 ? -24.035 0.586 18.416 1.00 78.44 208 TYR A O 1
ATOM 1653 N N . SER A 1 209 ? -26.035 -0.406 18.612 1.00 79.88 209 SER A N 1
ATOM 1654 C CA . SER A 1 209 ? -26.408 -0.218 17.202 1.00 79.88 209 SER A CA 1
ATOM 1655 C C . SER A 1 209 ? -27.152 1.102 17.020 1.00 79.88 209 SER A C 1
ATOM 1657 O O . SER A 1 209 ? -28.209 1.296 17.622 1.00 79.88 209 SER A O 1
ATOM 1659 N N . LYS A 1 210 ? -26.650 1.987 16.148 1.00 74.94 210 LYS A N 1
ATOM 1660 C CA . LYS A 1 210 ? -27.350 3.243 15.834 1.00 74.94 210 LYS A CA 1
ATOM 1661 C C . LYS A 1 210 ? -28.622 3.019 15.024 1.00 74.94 210 LYS A C 1
ATOM 1663 O O . LYS A 1 210 ? -29.586 3.750 15.198 1.00 74.94 210 LYS A O 1
ATOM 1668 N N . LEU A 1 211 ? -28.614 2.008 14.155 1.00 69.44 211 LEU A N 1
ATOM 1669 C CA . LEU A 1 211 ? -29.742 1.672 13.284 1.00 69.44 211 LEU A CA 1
ATOM 1670 C C . LEU A 1 211 ? -30.905 1.048 14.060 1.00 69.44 211 LEU A C 1
ATOM 1672 O O . LEU A 1 211 ? -32.059 1.320 13.757 1.00 69.44 211 LEU A O 1
ATOM 1676 N N . LEU A 1 212 ? -30.598 0.209 15.053 1.00 62.00 212 LEU A N 1
ATOM 1677 C CA . LEU A 1 212 ? -31.604 -0.571 15.779 1.00 62.00 212 LEU A CA 1
ATOM 1678 C C . LEU A 1 212 ? -31.954 0.018 17.152 1.00 62.00 212 LEU A C 1
ATOM 1680 O O . LEU A 1 212 ? -32.923 -0.415 17.764 1.00 62.00 212 LEU A O 1
ATOM 1684 N N . GLY A 1 213 ? -31.166 0.963 17.681 1.00 58.22 213 GLY A N 1
ATOM 1685 C CA . GLY A 1 213 ? -31.385 1.512 19.025 1.00 58.22 213 GLY A CA 1
ATOM 1686 C C . GLY A 1 213 ? -31.290 0.456 20.137 1.00 58.22 213 GLY A C 1
ATOM 1687 O O . GLY A 1 213 ? -31.881 0.605 21.209 1.00 58.22 213 GLY A O 1
ATOM 1688 N N . HIS A 1 214 ? -30.565 -0.637 19.898 1.00 59.41 214 HIS A N 1
ATOM 1689 C CA . HIS A 1 214 ? -30.434 -1.755 20.829 1.00 59.41 214 HIS A CA 1
ATOM 1690 C C . HIS A 1 214 ? -28.977 -2.003 21.202 1.00 59.41 214 HIS A C 1
ATOM 1692 O O . HIS A 1 214 ? -28.054 -1.679 20.445 1.00 59.41 214 HIS A O 1
ATOM 1698 N N . SER A 1 215 ? -28.789 -2.563 22.397 1.00 59.69 215 SER A N 1
ATOM 1699 C CA . SER A 1 215 ? -27.485 -2.865 22.963 1.00 59.69 215 SER A CA 1
ATOM 1700 C C . SER A 1 215 ? -27.340 -4.365 23.228 1.00 59.69 215 SER A C 1
ATOM 1702 O O . SER A 1 215 ? -28.112 -4.952 23.980 1.00 59.69 215 SER A O 1
ATOM 1704 N N . ASN A 1 216 ? -26.345 -4.991 22.594 1.00 57.91 216 ASN A N 1
ATOM 1705 C CA . ASN A 1 216 ? -26.048 -6.416 22.769 1.00 57.91 216 ASN A CA 1
ATOM 1706 C C . ASN A 1 216 ? -24.787 -6.588 23.613 1.00 57.91 216 ASN A C 1
ATOM 1708 O O . ASN A 1 216 ? -23.827 -5.833 23.450 1.00 57.91 216 ASN A O 1
ATOM 1712 N N . LYS A 1 217 ? -24.779 -7.578 24.512 1.00 55.47 217 LYS A N 1
ATOM 1713 C CA . LYS A 1 217 ? -23.603 -7.906 25.327 1.00 55.47 217 LYS A CA 1
ATOM 1714 C C . LYS A 1 217 ? -22.519 -8.518 24.450 1.00 55.47 217 LYS A C 1
ATOM 1716 O O . LYS A 1 217 ? -22.820 -9.344 23.595 1.00 55.47 217 LYS A O 1
ATOM 1721 N N . VAL A 1 218 ? -21.277 -8.100 24.666 1.00 59.81 218 VAL A N 1
ATOM 1722 C CA . VAL A 1 218 ? -20.120 -8.569 23.898 1.00 59.81 218 VAL A CA 1
ATOM 1723 C C . VAL A 1 218 ? -19.153 -9.257 24.848 1.00 59.81 218 VAL A C 1
ATOM 1725 O O . VAL A 1 218 ? -19.014 -8.839 25.999 1.00 59.81 218 VAL A O 1
ATOM 1728 N N . GLU A 1 219 ? -18.531 -10.337 24.388 1.00 56.81 219 GLU A N 1
ATOM 1729 C CA . GLU A 1 219 ? -17.435 -10.993 25.098 1.00 56.81 219 GLU A CA 1
ATOM 1730 C C . GLU A 1 219 ? -16.125 -10.250 24.810 1.00 56.81 219 GLU A C 1
ATOM 1732 O O . GLU A 1 219 ? -15.868 -9.850 23.675 1.00 56.81 219 GLU A O 1
ATOM 1737 N N . TRP A 1 220 ? -15.332 -10.029 25.858 1.00 58.34 220 TRP A N 1
ATOM 1738 C CA . TRP A 1 220 ? -14.081 -9.273 25.820 1.00 58.34 220 TRP A CA 1
ATOM 1739 C C . TRP A 1 220 ? -12.953 -10.205 26.236 1.00 58.34 220 TRP A C 1
ATOM 1741 O O . TRP A 1 220 ? -13.049 -10.792 27.315 1.00 58.34 220 TRP A O 1
ATOM 1751 N N . ASP A 1 221 ? -11.900 -10.306 25.429 1.00 55.38 221 ASP A N 1
ATOM 1752 C CA . ASP A 1 221 ? -10.703 -11.073 25.781 1.00 55.38 221 ASP A CA 1
ATOM 1753 C C . ASP A 1 221 ? -9.515 -10.195 26.205 1.00 55.38 221 ASP A C 1
ATOM 1755 O O . ASP A 1 221 ? -9.503 -8.970 26.046 1.00 55.38 221 ASP A O 1
ATOM 1759 N N . ILE A 1 222 ? -8.528 -10.830 26.843 1.00 51.59 222 ILE A N 1
ATOM 1760 C CA . ILE A 1 222 ? -7.353 -10.177 27.435 1.00 51.59 222 ILE A CA 1
ATOM 1761 C C . ILE A 1 222 ? -6.254 -9.963 26.380 1.00 51.59 222 ILE A C 1
ATOM 1763 O O . ILE A 1 222 ? -6.063 -10.777 25.486 1.00 51.59 222 ILE A O 1
ATOM 1767 N N . LYS A 1 223 ? -5.546 -8.832 26.542 1.00 55.28 223 LYS A N 1
ATOM 1768 C CA . LYS A 1 223 ? -4.431 -8.287 25.744 1.00 55.28 223 LYS A CA 1
ATOM 1769 C C . LYS A 1 223 ? -3.630 -9.312 24.916 1.00 55.28 223 LYS A C 1
ATOM 1771 O O . LYS A 1 223 ? -3.142 -10.278 25.500 1.00 55.28 223 LYS A O 1
ATOM 1776 N N . PRO A 1 224 ? -3.315 -9.002 23.644 1.00 50.12 224 PRO A N 1
ATOM 1777 C CA . PRO A 1 224 ? -2.276 -9.719 22.923 1.00 50.12 224 PRO A CA 1
ATOM 1778 C C . PRO A 1 224 ? -0.924 -9.547 23.628 1.00 50.12 224 PRO A C 1
ATOM 1780 O O . PRO A 1 224 ? -0.612 -8.485 24.186 1.00 50.12 224 PRO A O 1
ATOM 1783 N N . GLU A 1 225 ? -0.120 -10.609 23.616 1.00 43.38 225 GLU A N 1
ATOM 1784 C CA . GLU A 1 225 ? 1.279 -10.533 24.018 1.00 43.38 225 GLU A CA 1
ATOM 1785 C C . GLU A 1 225 ? 2.019 -9.564 23.095 1.00 43.38 225 GLU A C 1
ATOM 1787 O O . GLU A 1 225 ? 1.863 -9.588 21.875 1.00 43.38 225 GLU A O 1
ATOM 1792 N N . LYS A 1 226 ? 2.843 -8.694 23.687 1.00 42.34 226 LYS A N 1
ATOM 1793 C CA . LYS A 1 226 ? 3.770 -7.865 22.919 1.00 42.34 226 LYS A CA 1
ATOM 1794 C C . LYS A 1 226 ? 4.816 -8.785 22.303 1.00 42.34 226 LYS A C 1
ATOM 1796 O O . LYS A 1 226 ? 5.737 -9.216 23.000 1.00 42.34 226 LYS A O 1
ATOM 1801 N N . VAL A 1 227 ? 4.688 -9.069 21.016 1.00 46.09 227 VAL A N 1
ATOM 1802 C CA . VAL A 1 227 ? 5.736 -9.755 20.266 1.00 46.09 227 VAL A CA 1
ATOM 1803 C C . VAL A 1 227 ? 6.885 -8.766 20.061 1.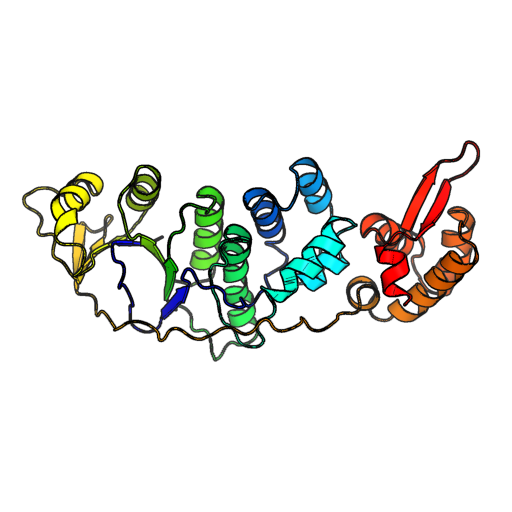00 46.09 227 VAL A C 1
ATOM 1805 O O . VAL A 1 227 ? 6.670 -7.577 19.843 1.00 46.09 227 VAL A O 1
ATOM 1808 N N . LYS A 1 228 ? 8.132 -9.220 20.216 1.00 39.00 228 LYS A N 1
ATOM 1809 C CA . LYS A 1 228 ? 9.307 -8.398 19.898 1.00 39.00 228 LYS A CA 1
ATOM 1810 C C . LYS A 1 228 ? 9.606 -8.522 18.402 1.00 39.00 228 LYS A C 1
ATOM 1812 O O . LYS A 1 228 ? 9.911 -9.627 17.959 1.00 39.00 228 LYS A O 1
ATOM 1817 N N . PRO A 1 229 ? 9.591 -7.426 17.639 1.00 51.53 229 PRO A N 1
ATOM 1818 C CA . PRO A 1 229 ? 10.005 -7.457 16.247 1.00 51.53 229 PRO A CA 1
ATOM 1819 C C . PRO A 1 229 ? 11.521 -7.398 16.082 1.00 51.53 229 PRO A C 1
ATOM 1821 O O . PRO A 1 229 ? 12.224 -6.695 16.807 1.00 51.53 229 PRO A O 1
ATOM 1824 N N . ILE A 1 230 ? 12.007 -8.112 15.068 1.00 53.31 230 ILE A N 1
ATOM 1825 C CA . ILE A 1 230 ? 13.383 -8.055 14.569 1.00 53.31 230 ILE A CA 1
ATOM 1826 C C . ILE A 1 230 ? 13.285 -7.658 13.092 1.00 53.31 230 ILE A C 1
ATOM 1828 O O . ILE A 1 230 ? 12.694 -8.427 12.334 1.00 53.31 230 ILE A O 1
ATOM 1832 N N . PRO A 1 231 ? 13.812 -6.497 12.651 1.00 55.88 231 PRO A N 1
ATOM 1833 C CA . PRO A 1 231 ? 13.902 -6.138 11.235 1.00 55.88 231 PRO A CA 1
ATOM 1834 C C . PRO A 1 231 ? 14.501 -7.288 10.409 1.00 55.88 231 PRO A C 1
ATOM 1836 O O . PRO A 1 231 ? 15.634 -7.701 10.637 1.00 55.88 231 PRO A O 1
ATOM 1839 N N . ALA A 1 232 ? 13.729 -7.819 9.467 1.00 64.06 232 ALA A N 1
ATOM 1840 C CA . ALA A 1 232 ? 14.135 -8.800 8.482 1.00 64.06 232 ALA A CA 1
ATOM 1841 C C . ALA A 1 232 ? 14.479 -8.061 7.190 1.00 64.06 232 ALA A C 1
ATOM 1843 O O . ALA A 1 232 ? 13.788 -7.123 6.784 1.00 64.06 232 ALA A O 1
ATOM 1844 N N . GLN A 1 233 ? 15.573 -8.461 6.549 1.00 72.38 233 GLN A N 1
ATOM 1845 C CA . GLN A 1 233 ? 15.862 -7.954 5.217 1.00 72.38 233 GLN A CA 1
ATOM 1846 C C . GLN A 1 233 ? 14.860 -8.560 4.233 1.00 72.38 233 GLN A C 1
ATOM 1848 O O . GLN A 1 233 ? 14.687 -9.783 4.225 1.00 72.38 233 GLN A O 1
ATOM 1853 N N . PRO A 1 234 ? 14.216 -7.740 3.386 1.00 76.12 234 PRO A N 1
ATOM 1854 C CA . PRO A 1 234 ? 13.278 -8.260 2.415 1.00 76.12 234 PRO A CA 1
ATOM 1855 C C . PRO A 1 234 ? 14.027 -9.128 1.396 1.00 76.12 234 PRO A C 1
ATOM 1857 O O . PRO A 1 234 ? 15.171 -8.839 1.025 1.00 76.12 234 PRO A O 1
ATOM 1860 N N . LYS A 1 235 ? 13.379 -10.195 0.918 1.00 79.88 235 LYS A N 1
ATOM 1861 C CA . LYS A 1 235 ? 13.943 -11.041 -0.142 1.00 79.88 235 LYS A CA 1
ATOM 1862 C C . LYS A 1 235 ? 14.198 -10.178 -1.375 1.00 79.88 235 LYS A C 1
ATOM 1864 O O . LYS A 1 235 ? 13.290 -9.504 -1.858 1.00 79.88 235 LYS A O 1
ATOM 1869 N N . LYS A 1 236 ? 15.434 -10.193 -1.881 1.00 82.19 236 LYS A N 1
ATOM 1870 C CA . LYS A 1 236 ? 15.773 -9.490 -3.123 1.00 82.19 236 LYS A CA 1
ATOM 1871 C C . LYS A 1 236 ? 14.903 -10.033 -4.251 1.00 82.19 236 LYS A C 1
ATOM 1873 O O . LYS A 1 236 ? 14.795 -11.247 -4.414 1.00 82.19 236 LYS A O 1
ATOM 1878 N N . ILE A 1 237 ? 14.323 -9.130 -5.032 1.00 87.62 237 ILE A N 1
ATOM 1879 C CA . ILE A 1 237 ? 13.571 -9.485 -6.231 1.00 87.62 237 ILE A CA 1
ATOM 1880 C C . ILE A 1 237 ? 14.300 -8.984 -7.475 1.00 87.62 237 ILE A C 1
ATOM 1882 O O . ILE A 1 237 ? 14.965 -7.948 -7.451 1.00 87.62 237 ILE A O 1
ATOM 1886 N N . ASP A 1 238 ? 14.144 -9.718 -8.567 1.00 90.94 238 ASP A N 1
ATOM 1887 C CA . ASP A 1 238 ? 14.640 -9.320 -9.878 1.00 90.94 238 ASP A CA 1
ATOM 1888 C C . ASP A 1 238 ? 13.591 -8.444 -10.579 1.00 90.94 238 ASP A C 1
ATOM 1890 O O . ASP A 1 238 ? 12.539 -8.925 -11.009 1.00 90.94 238 ASP A O 1
ATOM 1894 N N . TYR A 1 239 ? 13.870 -7.143 -10.689 1.00 94.06 239 TYR A N 1
ATOM 1895 C CA . TYR A 1 239 ? 12.960 -6.186 -11.323 1.00 94.06 239 TYR A CA 1
ATOM 1896 C C . TYR A 1 239 ? 12.738 -6.466 -12.804 1.00 94.06 239 TYR A C 1
ATOM 1898 O O . TYR A 1 239 ? 11.623 -6.283 -13.294 1.00 94.06 239 TYR A O 1
ATOM 1906 N N . LEU A 1 240 ? 13.768 -6.927 -13.516 1.00 94.75 240 LEU A N 1
ATOM 1907 C CA . LEU A 1 240 ? 13.632 -7.252 -14.930 1.00 94.75 240 LEU A CA 1
ATOM 1908 C C . LEU A 1 240 ? 12.735 -8.474 -15.091 1.00 94.75 240 LEU A C 1
ATOM 1910 O O . LEU A 1 240 ? 11.844 -8.456 -15.937 1.00 94.75 240 LEU A O 1
ATOM 1914 N N . LYS A 1 241 ? 12.870 -9.480 -14.222 1.00 94.50 241 LYS A N 1
ATOM 1915 C CA . LYS A 1 241 ? 11.974 -10.644 -14.209 1.00 94.50 241 LYS A CA 1
ATOM 1916 C C . LYS A 1 241 ? 10.535 -10.283 -13.860 1.00 94.50 241 LYS A C 1
ATOM 1918 O O . LYS A 1 241 ? 9.613 -10.812 -14.476 1.00 94.50 241 LYS A O 1
ATOM 1923 N N . VAL A 1 242 ? 10.318 -9.352 -12.930 1.00 93.25 242 VAL A N 1
ATOM 1924 C CA . VAL A 1 242 ? 8.967 -8.866 -12.588 1.00 93.25 242 VAL A CA 1
ATOM 1925 C C . VAL A 1 242 ? 8.276 -8.195 -13.780 1.00 93.25 242 VAL A C 1
ATOM 1927 O O . VAL A 1 242 ? 7.065 -8.340 -13.933 1.00 93.25 242 VAL A O 1
ATOM 1930 N N . ILE A 1 243 ? 9.023 -7.482 -14.624 1.00 93.25 243 ILE A N 1
ATOM 1931 C CA . ILE A 1 243 ? 8.466 -6.637 -15.693 1.00 93.25 243 ILE A CA 1
ATOM 1932 C C . ILE A 1 243 ? 8.440 -7.337 -17.052 1.00 93.25 243 ILE A C 1
ATOM 1934 O O . ILE A 1 243 ? 7.486 -7.183 -17.817 1.00 93.25 243 ILE A O 1
ATOM 1938 N N . PHE A 1 244 ? 9.504 -8.068 -17.373 1.00 92.25 244 PHE A N 1
ATOM 1939 C CA . PHE A 1 244 ? 9.748 -8.662 -18.686 1.00 92.25 244 PHE A CA 1
ATOM 1940 C C . PHE A 1 244 ? 9.618 -10.191 -18.691 1.00 92.25 244 PHE A C 1
ATOM 1942 O O . PHE A 1 244 ? 9.646 -10.783 -19.773 1.00 92.25 244 PHE A O 1
ATOM 1949 N N . GLY A 1 245 ? 9.442 -10.829 -17.525 1.00 91.38 245 GLY A N 1
ATOM 1950 C CA . GLY A 1 245 ? 9.292 -12.279 -17.404 1.00 91.38 245 GLY A CA 1
ATOM 1951 C C . GLY A 1 245 ? 10.488 -13.015 -18.002 1.00 91.38 245 GLY A C 1
ATOM 1952 O O . GLY A 1 245 ? 11.633 -12.709 -17.680 1.00 91.38 245 GLY A O 1
ATOM 1953 N N . ASP A 1 246 ? 10.221 -13.931 -18.929 1.00 90.25 246 ASP A N 1
ATOM 1954 C CA . ASP A 1 246 ? 11.234 -14.777 -19.578 1.00 90.25 246 ASP A CA 1
ATOM 1955 C C . ASP A 1 246 ? 12.267 -13.996 -20.408 1.00 90.25 246 ASP A C 1
ATOM 1957 O O . ASP A 1 246 ? 13.308 -14.530 -20.774 1.00 90.25 246 ASP A O 1
ATOM 1961 N N . LYS A 1 247 ? 12.000 -12.721 -20.718 1.00 91.38 247 LYS A N 1
ATOM 1962 C CA . LYS A 1 247 ? 12.922 -11.866 -21.485 1.00 91.38 247 LYS A CA 1
ATOM 1963 C C . LYS A 1 247 ? 13.923 -11.114 -20.608 1.00 91.38 247 LYS A C 1
ATOM 1965 O O . LYS A 1 247 ? 14.710 -10.335 -21.143 1.00 91.38 247 LYS A O 1
ATOM 1970 N N . ALA A 1 248 ? 13.866 -11.284 -19.288 1.00 93.62 248 ALA A N 1
ATOM 1971 C CA . ALA A 1 248 ? 14.673 -10.522 -18.340 1.00 93.62 248 ALA A CA 1
ATOM 1972 C C . ALA A 1 248 ? 16.176 -10.613 -18.625 1.00 93.62 248 ALA A C 1
ATOM 1974 O O . ALA A 1 248 ? 16.825 -9.573 -18.705 1.00 93.62 248 ALA A O 1
ATOM 1975 N N . ASP A 1 249 ? 16.695 -11.820 -18.860 1.00 92.38 249 ASP 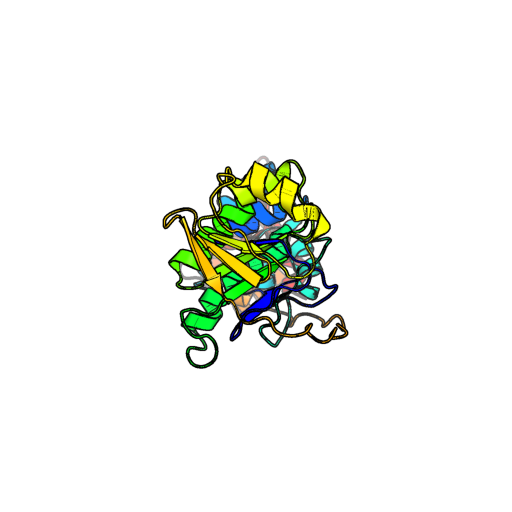A N 1
ATOM 1976 C CA . ASP A 1 249 ? 18.125 -12.043 -19.104 1.00 92.38 249 ASP A CA 1
ATOM 1977 C C . ASP A 1 249 ? 18.591 -11.344 -20.387 1.00 92.38 249 ASP A C 1
ATOM 1979 O O . ASP A 1 249 ? 19.551 -10.577 -20.365 1.00 92.38 249 ASP A O 1
ATOM 1983 N N . GLY A 1 250 ? 17.837 -11.489 -21.482 1.00 91.62 250 GLY A N 1
ATOM 1984 C CA . GLY A 1 250 ? 18.140 -10.790 -22.733 1.00 91.62 250 GLY A CA 1
ATOM 1985 C C . GLY A 1 250 ? 18.091 -9.267 -22.578 1.00 91.62 250 GLY A C 1
ATOM 1986 O O . GLY A 1 250 ? 18.951 -8.562 -23.096 1.00 91.62 250 GLY A O 1
ATOM 1987 N N . ILE A 1 251 ? 17.117 -8.732 -21.832 1.00 93.38 251 ILE A N 1
ATOM 1988 C CA . ILE A 1 251 ? 17.052 -7.292 -21.533 1.00 93.38 251 ILE A CA 1
ATOM 1989 C C . ILE A 1 251 ? 18.259 -6.858 -20.695 1.00 93.38 251 ILE A C 1
ATOM 1991 O O . ILE A 1 251 ? 18.832 -5.806 -20.977 1.00 93.38 251 ILE A O 1
ATOM 1995 N N . LYS A 1 252 ? 18.665 -7.658 -19.703 1.00 94.00 252 LYS A N 1
ATOM 1996 C CA . LYS A 1 252 ? 19.831 -7.388 -18.857 1.00 94.00 252 LYS A CA 1
ATOM 1997 C C . LYS A 1 252 ? 21.098 -7.253 -19.698 1.00 94.00 252 LYS A C 1
ATOM 1999 O O . LYS A 1 252 ? 21.782 -6.245 -19.564 1.00 94.00 252 LYS A O 1
ATOM 2004 N N . GLU A 1 253 ? 21.348 -8.186 -20.615 1.00 91.50 253 GLU A N 1
ATOM 2005 C CA . GLU A 1 253 ? 22.486 -8.126 -21.546 1.00 91.50 253 GLU A CA 1
ATOM 2006 C C . GLU A 1 253 ? 22.485 -6.835 -22.378 1.00 91.50 253 GLU A C 1
ATOM 2008 O O . GLU A 1 253 ? 23.520 -6.191 -22.557 1.00 91.50 253 GLU A O 1
ATOM 2013 N N . LYS A 1 254 ? 21.314 -6.408 -22.873 1.00 91.25 254 LYS A N 1
ATOM 2014 C CA . LYS A 1 254 ? 21.218 -5.175 -23.671 1.00 91.25 254 LYS A CA 1
ATOM 2015 C C . LYS A 1 254 ? 21.419 -3.911 -22.834 1.00 91.25 254 LYS A C 1
ATOM 2017 O O . LYS A 1 254 ? 21.938 -2.923 -23.356 1.00 91.25 254 LYS A O 1
ATOM 2022 N N . LEU A 1 255 ? 21.013 -3.918 -21.564 1.00 92.12 255 LEU A N 1
ATOM 2023 C CA . LEU A 1 255 ? 21.296 -2.821 -20.636 1.00 92.12 255 LEU A CA 1
ATOM 2024 C C . LEU A 1 255 ? 22.778 -2.782 -20.252 1.00 92.12 255 LEU A C 1
ATOM 2026 O O . LEU A 1 255 ? 23.335 -1.692 -20.177 1.00 92.12 255 LEU A O 1
ATOM 2030 N N . ASP A 1 256 ? 23.420 -3.934 -20.070 1.00 91.12 256 ASP A N 1
ATOM 2031 C CA . ASP A 1 256 ? 24.851 -4.025 -19.764 1.00 91.12 256 ASP A CA 1
ATOM 2032 C C . ASP A 1 256 ? 25.702 -3.460 -20.914 1.00 91.12 256 ASP A C 1
ATOM 2034 O O . ASP A 1 256 ? 26.528 -2.571 -20.718 1.00 91.12 256 ASP A O 1
ATOM 2038 N N . PHE A 1 257 ? 25.364 -3.818 -22.157 1.00 86.81 257 PHE A N 1
ATOM 2039 C CA . PHE A 1 257 ? 25.974 -3.219 -23.349 1.00 86.81 257 PHE A CA 1
ATOM 2040 C C . PHE A 1 257 ? 25.791 -1.690 -23.427 1.00 86.81 257 PHE A C 1
ATOM 2042 O O . PHE A 1 257 ? 26.680 -0.954 -23.863 1.00 86.81 257 PHE A O 1
ATOM 2049 N N . LEU A 1 258 ? 24.629 -1.179 -23.002 1.00 88.12 258 LEU A N 1
ATOM 2050 C CA . LEU A 1 258 ? 24.392 0.264 -22.919 1.00 88.12 258 LEU A CA 1
ATOM 2051 C C . LEU A 1 258 ? 25.238 0.917 -21.810 1.00 88.12 258 LEU A C 1
ATOM 2053 O O . LEU A 1 258 ? 25.656 2.065 -21.975 1.00 88.12 258 LEU A O 1
ATOM 2057 N N . ALA A 1 259 ? 25.510 0.203 -20.713 1.00 88.00 259 ALA A N 1
ATOM 2058 C CA . ALA A 1 259 ? 26.381 0.664 -19.634 1.00 88.00 259 ALA A CA 1
ATOM 2059 C C . ALA A 1 259 ? 27.818 0.873 -20.130 1.00 88.00 259 ALA A C 1
ATOM 2061 O O . ALA A 1 259 ? 28.402 1.926 -19.871 1.00 88.00 259 ALA A O 1
ATOM 2062 N N . GLU A 1 260 ? 28.353 -0.076 -20.905 1.00 86.38 260 GLU A N 1
ATOM 2063 C CA . GLU A 1 260 ? 29.702 0.005 -21.485 1.00 86.38 260 GLU A CA 1
ATOM 2064 C C . GLU A 1 260 ? 29.865 1.221 -22.408 1.00 86.38 260 GLU A C 1
ATOM 2066 O O . GLU A 1 260 ? 30.881 1.916 -22.370 1.00 86.38 260 GLU A O 1
ATOM 2071 N N . ARG A 1 261 ? 28.841 1.527 -23.215 1.00 79.75 261 ARG A N 1
ATOM 2072 C CA . ARG A 1 261 ? 28.859 2.664 -24.150 1.00 79.75 261 ARG A CA 1
ATOM 2073 C C . ARG A 1 261 ? 28.591 4.019 -23.492 1.00 79.75 261 ARG A C 1
ATOM 2075 O O . ARG A 1 261 ? 28.800 5.045 -24.136 1.00 79.75 261 ARG A O 1
ATOM 2082 N N . SER A 1 262 ? 28.127 4.049 -22.239 1.00 72.69 262 SER A N 1
ATOM 2083 C CA . SER A 1 262 ? 27.672 5.232 -21.478 1.00 72.69 262 SER A CA 1
ATOM 2084 C C . SER A 1 262 ? 26.462 5.990 -22.065 1.00 72.69 262 SER A C 1
ATOM 2086 O O . SER A 1 262 ? 25.604 6.459 -21.310 1.00 72.69 262 SER A O 1
ATOM 2088 N N . ILE A 1 263 ? 26.359 6.116 -23.392 1.00 76.81 263 ILE A N 1
ATOM 2089 C CA . ILE A 1 263 ? 25.260 6.753 -24.130 1.00 76.81 263 ILE A CA 1
ATOM 2090 C C . ILE A 1 263 ? 24.956 5.919 -25.385 1.00 76.81 263 ILE A C 1
ATOM 2092 O O . ILE A 1 263 ? 25.866 5.510 -26.103 1.00 76.81 263 ILE A O 1
ATOM 2096 N N . GLY A 1 264 ? 23.673 5.690 -25.673 1.00 82.06 264 GLY A N 1
ATOM 2097 C CA . GLY A 1 264 ? 23.203 5.040 -26.902 1.00 82.06 264 GLY A CA 1
ATOM 2098 C C . GLY A 1 264 ? 22.219 5.912 -27.682 1.00 82.06 264 GLY A C 1
ATOM 2099 O O . GLY A 1 264 ? 21.556 6.771 -27.106 1.00 82.06 264 GLY A O 1
ATOM 2100 N N . PHE A 1 265 ? 22.081 5.690 -28.990 1.00 87.12 265 PHE A N 1
ATOM 2101 C CA . PHE A 1 265 ? 21.063 6.363 -29.805 1.00 87.12 265 PHE A CA 1
ATOM 2102 C C . PHE A 1 265 ? 19.740 5.597 -29.756 1.00 87.12 265 PHE A C 1
ATOM 2104 O O . PHE A 1 265 ? 19.712 4.384 -29.976 1.00 87.12 265 PHE A O 1
ATOM 2111 N N . ARG A 1 266 ? 18.616 6.295 -29.528 1.00 88.38 266 ARG A N 1
ATOM 2112 C CA . ARG A 1 266 ? 17.287 5.667 -29.401 1.00 88.38 266 ARG A CA 1
ATOM 2113 C C . ARG A 1 266 ? 16.946 4.770 -30.591 1.00 88.38 266 ARG A C 1
ATOM 2115 O O . ARG A 1 266 ? 16.497 3.645 -30.396 1.00 88.38 266 ARG A O 1
ATOM 2122 N N . LYS A 1 267 ? 17.132 5.255 -31.825 1.00 86.38 267 LYS A N 1
ATOM 2123 C CA . LYS A 1 267 ? 16.780 4.495 -33.039 1.00 86.38 267 LYS A CA 1
ATOM 2124 C C . LYS A 1 267 ? 17.584 3.202 -33.149 1.00 86.38 267 LYS A C 1
ATOM 2126 O O . LYS A 1 267 ? 17.001 2.160 -33.429 1.00 86.38 267 LYS A O 1
ATOM 2131 N N . GLU A 1 268 ? 18.892 3.271 -32.908 1.00 86.25 268 GLU A N 1
ATOM 2132 C CA . GLU A 1 268 ? 19.780 2.104 -32.932 1.00 86.25 268 GLU A CA 1
ATOM 2133 C C . GLU A 1 268 ? 19.373 1.097 -31.851 1.00 86.25 268 GLU A C 1
ATOM 2135 O O . GLU A 1 268 ? 19.149 -0.074 -32.152 1.00 86.25 268 GLU A O 1
ATOM 2140 N N . PHE A 1 2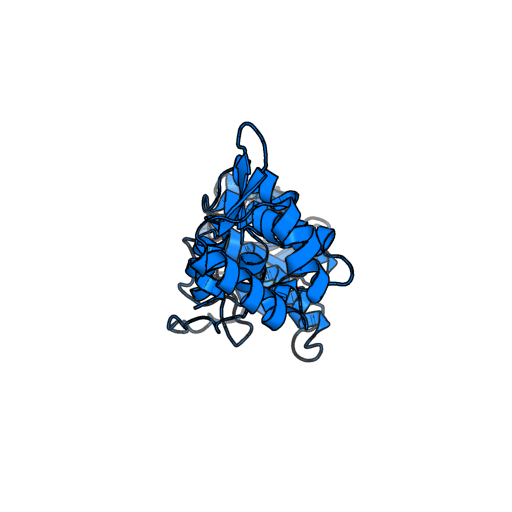69 ? 19.171 1.567 -30.619 1.00 86.12 269 PHE A N 1
ATOM 2141 C CA . PHE A 1 269 ? 18.807 0.707 -29.498 1.00 86.12 269 PHE A CA 1
ATOM 2142 C C . PHE A 1 269 ? 17.453 0.013 -29.698 1.00 86.12 269 PHE A C 1
ATOM 2144 O O . PHE A 1 269 ? 17.316 -1.180 -29.441 1.00 86.12 269 PHE A O 1
ATOM 2151 N N . VAL A 1 270 ? 16.443 0.727 -30.202 1.00 86.81 270 VAL A N 1
ATOM 2152 C CA . VAL A 1 270 ? 15.113 0.145 -30.434 1.00 86.81 270 VAL A CA 1
ATOM 2153 C C . VAL A 1 270 ? 15.122 -0.809 -31.627 1.00 86.81 270 VAL A C 1
ATOM 2155 O O . VAL A 1 270 ? 14.662 -1.941 -31.508 1.00 86.81 270 VAL A O 1
ATOM 2158 N N . LEU A 1 271 ? 15.614 -0.360 -32.785 1.00 85.38 271 LEU A N 1
ATOM 2159 C CA . LEU A 1 271 ? 15.442 -1.091 -34.045 1.00 85.38 271 LEU A CA 1
ATOM 2160 C C . LEU A 1 271 ? 16.479 -2.191 -34.263 1.00 85.38 271 LEU A C 1
ATOM 2162 O O . LEU A 1 271 ? 16.224 -3.092 -35.056 1.00 85.38 271 LEU A O 1
ATOM 2166 N N . ARG A 1 272 ? 17.636 -2.118 -33.598 1.00 81.62 272 ARG A N 1
ATOM 2167 C CA . ARG A 1 272 ? 18.691 -3.129 -33.721 1.00 81.62 272 ARG A CA 1
ATOM 2168 C C . ARG A 1 272 ? 18.819 -3.931 -32.437 1.00 81.62 272 ARG A C 1
ATOM 2170 O O . ARG A 1 272 ? 18.619 -5.133 -32.459 1.00 81.62 272 ARG A O 1
ATOM 2177 N N . THR A 1 273 ? 19.044 -3.267 -31.307 1.00 83.75 273 THR A N 1
ATOM 2178 C CA . THR A 1 273 ? 19.380 -3.967 -30.059 1.00 83.75 273 THR A CA 1
ATOM 2179 C C . THR A 1 273 ? 18.187 -4.699 -29.437 1.00 83.75 273 THR A C 1
ATOM 2181 O O . THR A 1 273 ? 18.282 -5.884 -29.127 1.00 83.75 273 THR A O 1
ATOM 2184 N N . LEU A 1 274 ? 17.041 -4.034 -29.257 1.00 87.38 274 LEU A N 1
ATOM 2185 C CA . LEU A 1 274 ? 15.861 -4.662 -28.646 1.00 87.38 274 LEU A CA 1
ATOM 2186 C C . LEU A 1 274 ? 15.119 -5.604 -29.602 1.00 87.38 274 LEU A C 1
ATOM 2188 O O . LEU A 1 274 ? 14.470 -6.545 -29.143 1.00 87.38 274 LEU A O 1
ATOM 2192 N N . ALA A 1 275 ? 15.207 -5.373 -30.914 1.00 87.06 275 ALA A N 1
ATOM 2193 C CA . ALA A 1 275 ? 14.557 -6.211 -31.922 1.00 87.06 275 ALA A CA 1
ATOM 2194 C C . ALA A 1 275 ? 15.099 -7.654 -31.937 1.00 87.06 275 ALA A C 1
ATOM 2196 O O . ALA A 1 275 ? 14.364 -8.574 -32.285 1.00 87.06 275 ALA A O 1
ATOM 2197 N N . GLU A 1 276 ? 16.344 -7.863 -31.497 1.00 86.75 276 GLU A N 1
ATOM 2198 C CA . GLU A 1 276 ? 16.968 -9.189 -31.377 1.00 86.75 276 GLU A CA 1
ATOM 2199 C C . GLU A 1 276 ? 16.302 -10.080 -30.316 1.00 86.75 276 GLU A C 1
ATOM 2201 O O . GLU A 1 276 ? 16.314 -11.302 -30.438 1.00 86.75 276 GLU A O 1
ATOM 2206 N N . ILE A 1 277 ? 15.709 -9.482 -29.278 1.00 87.06 277 ILE A N 1
ATOM 2207 C CA . ILE A 1 277 ? 15.196 -10.202 -28.097 1.00 87.06 277 ILE A CA 1
ATOM 2208 C C . ILE A 1 277 ? 13.682 -10.056 -27.908 1.00 87.06 277 ILE A C 1
ATOM 2210 O O . ILE A 1 277 ? 13.036 -10.860 -27.232 1.00 87.06 277 ILE A O 1
ATOM 2214 N N . CYS A 1 278 ? 13.078 -9.021 -28.492 1.00 86.25 278 CYS A N 1
ATOM 2215 C CA . CYS A 1 278 ? 11.671 -8.700 -28.314 1.00 86.25 278 CYS A CA 1
ATOM 2216 C C . CYS A 1 278 ? 10.937 -8.667 -29.651 1.00 86.25 278 CYS A C 1
ATOM 2218 O O . CYS A 1 278 ? 11.227 -7.839 -30.504 1.00 86.25 278 CYS A O 1
ATOM 2220 N N . LYS A 1 279 ? 9.860 -9.462 -29.761 1.00 85.19 279 LYS A N 1
ATOM 2221 C CA . LYS A 1 279 ? 8.896 -9.363 -30.875 1.00 85.19 279 LYS A CA 1
ATOM 2222 C C . LYS A 1 279 ? 8.314 -7.950 -31.043 1.00 85.19 279 LYS A C 1
ATOM 2224 O O . LYS A 1 279 ? 7.999 -7.552 -32.155 1.00 85.19 279 LYS A O 1
ATOM 2229 N N . ASN A 1 280 ? 8.167 -7.209 -29.941 1.00 89.94 280 ASN A N 1
ATOM 2230 C CA . ASN A 1 280 ? 7.726 -5.815 -29.932 1.00 89.94 280 ASN A CA 1
ATOM 2231 C C . ASN A 1 280 ? 8.780 -4.934 -29.230 1.00 89.94 280 ASN A C 1
ATOM 2233 O O . ASN A 1 280 ? 8.690 -4.713 -28.018 1.00 89.94 280 ASN A O 1
ATOM 2237 N N . PRO A 1 281 ? 9.815 -4.470 -29.953 1.00 90.25 281 PRO A N 1
ATOM 2238 C CA . PRO A 1 281 ? 10.916 -3.716 -29.353 1.00 90.25 281 PRO A CA 1
ATOM 2239 C C . PRO A 1 281 ? 10.492 -2.322 -28.879 1.00 90.25 281 PRO A C 1
ATOM 2241 O O . PRO A 1 281 ? 11.050 -1.806 -27.913 1.00 90.25 281 PRO A O 1
ATOM 2244 N N . ILE A 1 282 ? 9.476 -1.726 -29.511 1.00 91.62 282 ILE A N 1
ATOM 2245 C CA . ILE A 1 282 ? 8.942 -0.415 -29.120 1.00 91.62 282 ILE A CA 1
ATOM 2246 C C . ILE A 1 282 ? 8.270 -0.505 -27.749 1.00 91.62 282 ILE A C 1
ATOM 2248 O O . ILE A 1 282 ? 8.504 0.342 -26.893 1.00 91.62 282 ILE A O 1
ATOM 2252 N N . GLU A 1 283 ? 7.470 -1.542 -27.503 1.00 91.44 283 GLU A N 1
ATOM 2253 C CA . GLU A 1 283 ? 6.838 -1.744 -26.196 1.00 91.44 283 GLU A CA 1
ATOM 2254 C C . GLU A 1 283 ? 7.876 -2.002 -25.097 1.00 91.44 283 GLU A C 1
ATOM 2256 O O . GLU A 1 283 ? 7.785 -1.419 -24.016 1.00 91.44 283 GLU A O 1
ATOM 2261 N N . ALA A 1 284 ? 8.891 -2.827 -25.376 1.00 92.06 284 ALA A N 1
ATOM 2262 C CA . ALA A 1 284 ? 9.985 -3.067 -24.437 1.00 92.06 284 ALA A CA 1
ATOM 2263 C C . ALA A 1 284 ? 10.730 -1.767 -24.102 1.00 92.06 284 ALA A C 1
ATOM 2265 O O . ALA A 1 284 ? 10.966 -1.471 -22.932 1.00 92.06 284 ALA A O 1
ATOM 2266 N N . TYR A 1 285 ? 11.012 -0.950 -25.118 1.00 94.56 285 TYR A N 1
ATOM 2267 C CA . TYR A 1 285 ? 11.604 0.370 -24.946 1.00 94.56 285 TYR A CA 1
ATOM 2268 C C . TYR A 1 285 ? 10.741 1.293 -24.082 1.00 94.56 285 TYR A C 1
ATOM 2270 O O . TYR A 1 285 ? 11.237 1.881 -23.122 1.00 94.56 285 TYR A O 1
ATOM 2278 N N . ILE A 1 286 ? 9.441 1.388 -24.378 1.00 92.88 286 ILE A N 1
ATOM 2279 C CA . ILE A 1 286 ? 8.505 2.211 -23.605 1.00 92.88 286 ILE A CA 1
ATOM 2280 C C . ILE A 1 286 ? 8.492 1.763 -22.143 1.00 92.88 286 ILE A C 1
ATOM 2282 O O . ILE A 1 286 ? 8.528 2.619 -21.266 1.00 92.88 286 ILE A O 1
ATOM 2286 N N . LYS A 1 287 ? 8.502 0.454 -21.857 1.00 93.88 287 LYS A N 1
ATOM 2287 C CA . LYS A 1 287 ? 8.594 -0.067 -20.481 1.00 93.88 287 LYS A CA 1
ATOM 2288 C C . LYS A 1 287 ? 9.910 0.323 -19.806 1.00 93.88 287 LYS A C 1
ATOM 2290 O O . LYS A 1 287 ? 9.883 0.764 -18.661 1.00 93.88 287 LYS A O 1
ATOM 2295 N N . LEU A 1 288 ? 11.045 0.220 -20.504 1.00 95.31 288 LEU A N 1
ATOM 2296 C CA . LEU A 1 288 ? 12.353 0.618 -19.968 1.00 95.31 288 LEU A CA 1
ATOM 2297 C C . LEU A 1 288 ? 12.399 2.105 -19.585 1.00 95.31 288 LEU A C 1
ATOM 2299 O O . LEU A 1 288 ? 12.921 2.436 -18.520 1.00 95.31 288 LEU A O 1
ATOM 2303 N N . VAL A 1 289 ? 11.832 2.986 -20.417 1.00 94.44 289 VAL A N 1
ATOM 2304 C CA . VAL A 1 289 ? 11.723 4.426 -20.117 1.00 94.44 289 VAL A CA 1
ATOM 2305 C C . VAL A 1 289 ? 10.715 4.666 -18.989 1.00 94.44 289 VAL A C 1
ATOM 2307 O O . VAL A 1 289 ? 11.041 5.287 -17.981 1.00 94.44 289 VAL A O 1
ATOM 2310 N N . LYS A 1 290 ? 9.490 4.141 -19.129 1.00 93.44 290 LYS A N 1
ATOM 2311 C CA . LYS A 1 290 ? 8.358 4.380 -18.217 1.00 93.44 290 LYS A CA 1
ATOM 2312 C C . LYS A 1 290 ? 8.640 3.913 -16.791 1.00 93.44 290 LYS A C 1
ATOM 2314 O O . LYS A 1 290 ? 8.302 4.616 -15.845 1.00 93.44 290 LYS A O 1
ATOM 2319 N N . TYR A 1 291 ? 9.263 2.748 -16.635 1.00 95.00 291 TYR A N 1
ATOM 2320 C CA . TYR A 1 291 ? 9.614 2.185 -15.328 1.00 95.00 291 TYR A CA 1
ATOM 2321 C C . TYR A 1 291 ? 10.992 2.653 -14.826 1.00 95.00 291 TYR A C 1
ATOM 2323 O O . TYR A 1 291 ? 11.446 2.227 -13.760 1.00 95.00 291 TYR A O 1
ATOM 2331 N N . GLY A 1 292 ? 11.641 3.555 -15.572 1.00 94.44 292 GLY A N 1
ATOM 2332 C CA . GLY A 1 292 ? 12.814 4.301 -15.138 1.00 94.44 292 GLY A CA 1
ATOM 2333 C C . GLY A 1 292 ? 14.113 3.508 -15.118 1.00 94.44 292 GLY A C 1
ATOM 2334 O O . GLY A 1 292 ? 14.937 3.788 -14.257 1.00 94.44 292 GLY A O 1
ATOM 2335 N N . PHE A 1 293 ? 14.318 2.541 -16.017 1.00 95.75 293 PHE A N 1
ATOM 2336 C CA . PHE A 1 293 ? 15.622 1.878 -16.209 1.00 95.75 293 PHE A CA 1
ATOM 2337 C C . PHE A 1 293 ? 16.553 2.689 -17.111 1.00 95.75 293 PHE A C 1
ATOM 2339 O O . PHE A 1 293 ? 17.772 2.663 -16.940 1.00 95.75 293 PHE A O 1
ATOM 2346 N N . ILE A 1 294 ? 15.973 3.427 -18.059 1.00 94.75 294 ILE A N 1
ATOM 2347 C CA . ILE A 1 294 ? 16.693 4.321 -18.966 1.00 94.75 294 ILE A CA 1
ATOM 2348 C C . ILE A 1 294 ? 16.053 5.707 -18.956 1.00 94.75 294 ILE A C 1
ATOM 2350 O O . ILE A 1 294 ? 14.855 5.845 -18.711 1.00 94.75 294 ILE A O 1
ATOM 2354 N N . LYS A 1 295 ? 16.852 6.735 -19.241 1.00 93.88 295 LYS A N 1
ATOM 2355 C CA . LYS A 1 295 ? 16.383 8.110 -19.445 1.00 93.88 295 LYS A CA 1
ATOM 2356 C C . LYS A 1 295 ? 16.708 8.578 -20.854 1.00 93.88 295 LYS A C 1
ATOM 2358 O O . LYS A 1 295 ? 17.779 8.276 -21.380 1.00 93.88 295 LYS A O 1
ATOM 2363 N N . GLU A 1 296 ? 15.788 9.336 -21.435 1.00 93.56 296 GLU A N 1
ATOM 2364 C CA . GLU A 1 296 ? 15.988 10.010 -22.714 1.00 93.56 296 GLU A CA 1
ATOM 2365 C C . GLU A 1 296 ? 16.680 11.362 -22.493 1.00 93.56 296 GLU A C 1
ATOM 2367 O O . GLU A 1 296 ? 16.327 12.118 -21.587 1.00 93.56 296 GLU A O 1
ATOM 2372 N N . ILE A 1 297 ? 17.671 11.663 -23.327 1.00 91.50 297 ILE A N 1
ATOM 2373 C CA . ILE A 1 297 ? 18.389 12.935 -23.367 1.00 91.50 297 ILE A CA 1
ATOM 2374 C C . ILE A 1 297 ? 18.177 13.510 -24.772 1.00 91.50 297 ILE A C 1
ATOM 2376 O O . ILE A 1 297 ? 18.753 12.990 -25.734 1.00 91.50 297 ILE A O 1
ATOM 2380 N N . PRO A 1 298 ? 17.334 14.544 -24.928 1.00 87.69 298 PRO A N 1
ATOM 2381 C CA . PRO A 1 298 ? 17.135 15.172 -26.223 1.00 87.69 298 PRO A CA 1
ATOM 2382 C C . PRO A 1 298 ? 18.414 15.903 -26.649 1.00 87.69 298 PRO A C 1
ATOM 2384 O O . PRO A 1 298 ? 18.995 16.665 -25.877 1.00 87.69 298 PRO A O 1
ATOM 2387 N N . THR A 1 299 ? 18.841 15.680 -27.889 1.00 84.38 299 THR A N 1
ATOM 2388 C CA . THR A 1 299 ? 19.906 16.440 -28.555 1.00 84.38 299 THR A CA 1
ATOM 2389 C C . THR A 1 299 ? 19.321 17.168 -29.773 1.00 84.38 299 THR A C 1
ATOM 2391 O O . THR A 1 299 ? 18.216 16.830 -30.203 1.00 84.38 299 THR A O 1
ATOM 2394 N N . PRO A 1 300 ? 20.019 18.164 -30.352 1.00 80.12 300 PRO A N 1
ATOM 2395 C CA . PRO A 1 300 ? 19.506 18.924 -31.496 1.00 80.12 300 PRO A CA 1
ATOM 2396 C C . PRO A 1 300 ? 19.154 18.069 -32.722 1.00 80.12 300 PRO A C 1
ATOM 2398 O O . PRO A 1 300 ? 18.331 18.477 -33.535 1.00 80.12 300 PRO A O 1
ATOM 2401 N N . THR A 1 301 ? 19.783 16.901 -32.866 1.00 78.25 301 THR A N 1
ATOM 2402 C CA . THR A 1 301 ? 19.634 16.026 -34.033 1.00 78.25 301 THR A CA 1
ATOM 2403 C C . THR A 1 301 ? 18.908 14.722 -33.716 1.00 78.25 301 THR A C 1
ATOM 2405 O O . THR A 1 301 ? 18.167 14.235 -34.567 1.00 78.25 301 THR A O 1
ATOM 2408 N N . GLU A 1 302 ? 19.075 14.156 -32.514 1.00 85.56 302 GLU A N 1
ATOM 2409 C CA . GLU A 1 302 ? 18.491 12.862 -32.132 1.00 85.56 302 GLU A CA 1
ATOM 2410 C C . GLU A 1 302 ? 18.138 12.756 -30.635 1.00 85.56 302 GLU A C 1
ATOM 2412 O O . GLU A 1 302 ? 18.444 13.629 -29.825 1.00 85.56 302 GLU A O 1
ATOM 2417 N N . VAL A 1 303 ? 17.490 11.657 -30.242 1.00 89.75 303 VAL A N 1
ATOM 2418 C CA . VAL A 1 303 ? 17.270 11.311 -28.830 1.00 89.75 303 VAL A CA 1
ATOM 2419 C C . VAL A 1 303 ? 18.313 10.283 -28.414 1.00 89.75 303 VAL A C 1
ATOM 2421 O O . VAL A 1 303 ? 18.327 9.158 -28.925 1.00 89.75 303 VAL A O 1
ATOM 2424 N N . CYS A 1 304 ? 19.166 10.670 -27.473 1.00 91.12 304 CYS A N 1
ATOM 2425 C CA . CYS A 1 304 ? 20.102 9.771 -26.820 1.00 91.12 304 CYS A CA 1
ATOM 2426 C C . CYS A 1 304 ? 19.433 9.102 -25.617 1.00 91.12 304 CYS A C 1
ATOM 2428 O O . CYS A 1 304 ? 18.485 9.631 -25.039 1.00 91.12 304 CYS A O 1
ATOM 2430 N N . ILE A 1 305 ? 19.940 7.943 -25.222 1.00 92.81 305 ILE A N 1
ATOM 2431 C CA . ILE A 1 305 ? 19.497 7.198 -24.050 1.00 92.81 305 ILE A CA 1
ATOM 2432 C C . ILE A 1 305 ? 20.691 6.842 -23.175 1.00 92.81 305 ILE A C 1
ATOM 2434 O O . ILE A 1 305 ? 21.799 6.623 -23.663 1.00 92.81 305 ILE A O 1
ATOM 2438 N N . THR A 1 306 ? 20.463 6.771 -21.873 1.00 92.56 306 THR A N 1
ATOM 2439 C CA . THR A 1 306 ? 21.458 6.296 -20.907 1.00 92.56 306 THR A CA 1
ATOM 2440 C C . THR A 1 306 ? 20.758 5.618 -19.732 1.00 92.56 306 THR A C 1
ATOM 2442 O O . THR A 1 306 ? 19.553 5.811 -19.528 1.00 92.56 306 THR A O 1
ATOM 2445 N N . LEU A 1 307 ? 21.495 4.816 -18.966 1.00 93.06 307 LEU A N 1
ATOM 2446 C CA . LEU A 1 307 ? 20.964 4.120 -17.797 1.00 93.06 307 LEU A CA 1
ATOM 2447 C C . LEU A 1 307 ? 20.667 5.096 -16.651 1.00 93.06 307 LEU A C 1
ATOM 2449 O O . LEU A 1 307 ? 21.358 6.094 -16.437 1.00 93.06 307 LEU A O 1
ATOM 2453 N N . THR A 1 308 ? 19.627 4.787 -15.886 1.00 94.19 308 THR A N 1
ATOM 2454 C CA . THR A 1 308 ? 19.368 5.409 -14.580 1.00 94.19 308 THR A CA 1
ATOM 2455 C C . THR A 1 308 ? 20.107 4.650 -13.471 1.00 94.19 308 THR A C 1
ATOM 2457 O O . THR A 1 308 ? 20.714 3.607 -13.718 1.00 94.19 308 THR A O 1
ATOM 2460 N N . LEU A 1 309 ? 20.027 5.130 -12.223 1.00 91.19 309 LEU A N 1
ATOM 2461 C CA . LEU A 1 309 ? 20.550 4.389 -11.067 1.00 91.19 309 LEU A CA 1
ATOM 2462 C C . LEU A 1 309 ? 19.871 3.021 -10.927 1.00 91.19 309 LEU A C 1
ATOM 2464 O O . LEU A 1 309 ? 20.563 2.014 -10.792 1.00 91.19 309 LEU A O 1
ATOM 2468 N N . LYS A 1 310 ? 18.542 2.962 -11.058 1.00 93.94 310 LYS A N 1
ATOM 2469 C CA . LYS A 1 310 ? 17.796 1.704 -11.152 1.00 93.94 310 LYS A CA 1
ATOM 2470 C C . LYS A 1 310 ? 18.267 0.803 -12.298 1.00 93.94 310 LYS A C 1
ATOM 2472 O O . LYS A 1 310 ? 18.430 -0.395 -12.086 1.00 93.94 310 LYS A O 1
ATOM 2477 N N . GLY A 1 311 ? 18.528 1.359 -13.484 1.00 93.06 311 GLY A N 1
ATOM 2478 C CA . GLY A 1 311 ? 19.092 0.619 -14.620 1.00 93.06 311 GLY A CA 1
ATOM 2479 C C . GLY A 1 311 ? 20.455 -0.001 -14.305 1.00 93.06 311 GLY A C 1
ATOM 2480 O O . GLY A 1 311 ? 20.666 -1.188 -14.529 1.00 93.06 311 GLY A O 1
ATOM 2481 N N . LEU A 1 312 ? 21.351 0.776 -13.696 1.00 92.31 312 LEU A N 1
ATOM 2482 C CA . LEU A 1 312 ? 22.663 0.302 -13.243 1.00 92.31 312 LEU A CA 1
ATOM 2483 C C . LEU A 1 312 ? 22.569 -0.723 -12.106 1.00 92.31 312 LEU A C 1
ATOM 2485 O O . LEU A 1 312 ? 23.463 -1.549 -11.939 1.00 92.31 312 LEU A O 1
ATOM 2489 N N . LYS A 1 313 ? 21.514 -0.663 -11.293 1.00 90.56 313 LYS A N 1
ATOM 2490 C CA . LYS A 1 313 ? 21.320 -1.578 -10.169 1.00 90.56 313 LYS A CA 1
ATOM 2491 C C . LYS A 1 313 ? 20.960 -2.990 -10.625 1.00 90.56 313 LYS A C 1
ATOM 2493 O O . LYS A 1 313 ? 21.397 -3.936 -9.988 1.00 90.56 313 LYS A O 1
ATOM 2498 N N . VAL A 1 314 ? 20.174 -3.135 -11.691 1.00 90.81 314 VAL A N 1
ATOM 2499 C CA . VAL A 1 314 ? 19.694 -4.451 -12.155 1.00 90.81 314 VAL A CA 1
ATOM 2500 C C . VAL A 1 314 ? 20.699 -5.218 -13.014 1.00 90.81 314 VAL A C 1
ATOM 2502 O O . VAL A 1 314 ? 20.512 -6.410 -13.253 1.00 90.81 314 VAL A O 1
ATOM 2505 N N . ILE A 1 315 ? 21.757 -4.552 -13.479 1.00 89.88 315 ILE A N 1
ATOM 2506 C CA . ILE A 1 315 ? 22.858 -5.204 -14.201 1.00 89.88 315 ILE A CA 1
ATOM 2507 C C . ILE A 1 315 ? 23.933 -5.768 -13.252 1.00 89.88 315 ILE A C 1
ATOM 2509 O O . ILE A 1 315 ? 24.573 -6.755 -13.604 1.00 89.88 315 ILE A O 1
ATOM 2513 N N . LYS A 1 316 ? 24.073 -5.200 -12.043 1.00 74.00 316 LYS A N 1
ATOM 2514 C CA . LYS A 1 316 ? 24.993 -5.656 -10.982 1.00 74.00 316 LYS A CA 1
ATOM 2515 C C . LYS A 1 316 ? 24.454 -6.863 -10.220 1.00 74.00 316 LYS A C 1
ATOM 2517 O O . LYS A 1 316 ? 25.291 -7.688 -9.801 1.00 74.00 316 LYS A O 1
#

pLDDT: mean 84.54, std 11.94, range [39.0, 97.94]

Secondary structure (DSSP, 8-state):
-EEEE-S----SSEEEE-B-S---B-EEEGGGHHHHHHHHHHTTSS-HHHHHHHHTS---SSEEEHHHHHHHSPTTHHHHHHHHHTTSB-SS----B-GGGHHHHHHHTTHHHHHHHH-TTTS-TT-EEEEEP-TTS-HHHHHHHHHHHHHTT-EEEEEESS--HHHHHHHHH-SEEEE-GGGGGGHHHHHHHTT--TTS---TTEEEETTT--EEE---------PPP-PPPPPP--HHHHHHGGGHHHHHHHHHHHHHHS-EEHHHIIIIIITTT-SSHHHHHHHHHHTTSEEEEE-SS-EEEEE-HHHHHHH-